Protein AF-0000000080868818 (afdb_homodimer)

pLDDT: mean 96.71, std 6.82, range [37.94, 98.94]

Structure (mmCIF, N/CA/C/O backbone):
data_AF-0000000080868818-model_v1
#
loop_
_entity.id
_entity.type
_entity.pdbx_description
1 polymer 'DUF924 family protein'
#
loop_
_atom_site.group_PDB
_atom_site.id
_atom_site.type_symbol
_atom_site.label_atom_id
_atom_site.label_alt_id
_atom_site.label_comp_id
_atom_site.label_asym_id
_atom_site.label_entity_id
_atom_site.label_seq_id
_atom_site.pdbx_PDB_ins_code
_atom_site.Cartn_x
_atom_site.Cartn_y
_atom_site.Cartn_z
_atom_site.occupancy
_atom_site.B_iso_or_equiv
_atom_site.auth_seq_id
_atom_site.auth_comp_id
_atom_site.auth_asym_id
_atom_site.auth_atom_id
_atom_site.pdbx_PDB_model_num
ATOM 1 N N . MET A 1 1 ? 26 -2.148 -3.029 1 38.16 1 MET A N 1
ATOM 2 C CA . MET A 1 1 ? 25.203 -0.956 -3.316 1 38.16 1 MET A CA 1
ATOM 3 C C . MET A 1 1 ? 24.469 -1.098 -4.645 1 38.16 1 MET A C 1
ATOM 5 O O . MET A 1 1 ? 23.781 -0.174 -5.074 1 38.16 1 MET A O 1
ATOM 9 N N . GLU A 1 2 ? 25.031 -2.002 -5.324 1 47 2 GLU A N 1
ATOM 10 C CA . GLU A 1 2 ? 24.609 -2.549 -6.609 1 47 2 GLU A CA 1
ATOM 11 C C . GLU A 1 2 ? 23.203 -3.16 -6.512 1 47 2 GLU A C 1
ATOM 13 O O . GLU A 1 2 ? 22.422 -3.098 -7.465 1 47 2 GLU A O 1
ATOM 18 N N . GLU A 1 3 ? 22.734 -3.586 -5.195 1 60.53 3 GLU A N 1
ATOM 19 C CA . GLU A 1 3 ? 21.484 -4.301 -4.961 1 60.53 3 GLU A CA 1
ATOM 20 C C . GLU A 1 3 ? 20.328 -3.332 -4.785 1 60.53 3 GLU A C 1
ATOM 22 O O . GLU A 1 3 ? 19.203 -3.748 -4.477 1 60.53 3 GLU A O 1
ATOM 27 N N . ARG A 1 4 ? 20.609 -2.197 -5.062 1 74.75 4 ARG A N 1
ATOM 28 C CA . ARG A 1 4 ? 19.516 -1.237 -4.879 1 74.75 4 ARG A CA 1
ATOM 29 C C . ARG A 1 4 ? 19 -0.739 -6.223 1 74.75 4 ARG A C 1
ATOM 31 O O . ARG A 1 4 ? 18.469 0.368 -6.316 1 74.75 4 ARG A O 1
ATOM 38 N N . ARG A 1 5 ? 19.312 -1.58 -7.219 1 93.44 5 ARG A N 1
ATOM 39 C CA . ARG A 1 5 ? 18.766 -1.313 -8.539 1 93.44 5 ARG A CA 1
ATOM 40 C C . ARG A 1 5 ? 17.75 -2.375 -8.93 1 93.44 5 ARG A C 1
ATOM 42 O O . ARG A 1 5 ? 17.891 -3.545 -8.562 1 93.44 5 ARG A O 1
ATOM 49 N N . PRO A 1 6 ? 16.734 -1.951 -9.672 1 97.75 6 PRO A N 1
ATOM 50 C CA . PRO A 1 6 ? 15.734 -2.936 -10.086 1 97.75 6 PRO A CA 1
ATOM 51 C C . PRO A 1 6 ? 16.344 -4.102 -10.859 1 97.75 6 PRO A C 1
ATOM 53 O O . PRO A 1 6 ? 15.836 -5.227 -10.773 1 97.75 6 PRO A O 1
ATOM 56 N N . GLU A 1 7 ? 17.453 -3.885 -11.586 1 97.25 7 GLU A N 1
ATOM 57 C CA . GLU A 1 7 ? 18.094 -4.918 -12.391 1 97.25 7 GLU A CA 1
ATOM 58 C C . GLU A 1 7 ? 18.594 -6.062 -11.516 1 97.25 7 GLU A C 1
ATOM 60 O O . GLU A 1 7 ? 18.594 -7.219 -11.945 1 97.25 7 GLU A O 1
ATOM 65 N N . ALA A 1 8 ? 19.016 -5.746 -10.328 1 97.69 8 ALA A N 1
ATOM 66 C CA . ALA A 1 8 ? 19.484 -6.789 -9.422 1 97.69 8 ALA A CA 1
ATOM 67 C C . ALA A 1 8 ? 18.359 -7.777 -9.102 1 97.69 8 ALA A C 1
ATOM 69 O O . ALA A 1 8 ? 18.609 -8.984 -9 1 97.69 8 ALA A O 1
ATOM 70 N N . VAL A 1 9 ? 17.188 -7.262 -8.93 1 98.62 9 VAL A N 1
ATOM 71 C CA . VAL A 1 9 ? 16.016 -8.094 -8.641 1 98.62 9 VAL A CA 1
ATOM 72 C C . VAL A 1 9 ? 15.664 -8.93 -9.875 1 98.62 9 VAL A C 1
ATOM 74 O O . VAL A 1 9 ? 15.445 -10.141 -9.773 1 98.62 9 VAL A O 1
ATOM 77 N N . ILE A 1 10 ? 15.664 -8.266 -11 1 98.25 10 ILE A N 1
ATOM 78 C CA . ILE A 1 10 ? 15.289 -8.922 -12.25 1 98.25 10 ILE A CA 1
ATOM 79 C C . ILE A 1 10 ? 16.297 -10.008 -12.586 1 98.25 10 ILE A C 1
ATOM 81 O O . ILE A 1 10 ? 15.93 -11.133 -12.914 1 98.25 10 ILE A O 1
ATOM 85 N N . ASP A 1 11 ? 17.562 -9.703 -12.438 1 97.94 11 ASP A N 1
ATOM 86 C CA . ASP A 1 11 ? 18.625 -10.664 -12.742 1 97.94 11 ASP A CA 1
ATOM 87 C C . ASP A 1 11 ? 18.578 -11.859 -11.789 1 97.94 11 ASP A C 1
ATOM 89 O O . ASP A 1 11 ? 18.766 -13 -12.211 1 97.94 11 ASP A O 1
ATOM 93 N N . PHE A 1 12 ? 18.344 -11.547 -10.617 1 98.62 12 PHE A N 1
ATOM 94 C CA . PHE A 1 12 ? 18.281 -12.625 -9.633 1 98.62 12 PHE A CA 1
ATOM 95 C C . PHE A 1 12 ? 17.094 -13.531 -9.906 1 98.62 12 PHE A C 1
ATOM 97 O O . PHE A 1 12 ? 17.234 -14.75 -10.047 1 98.62 12 PHE A O 1
ATOM 104 N N . TRP A 1 13 ? 15.836 -12.977 -10.062 1 98.31 13 TRP A N 1
ATOM 105 C CA . TRP A 1 13 ? 14.578 -13.719 -10.102 1 98.31 13 TRP A CA 1
ATOM 106 C C . TRP A 1 13 ? 14.438 -14.477 -11.414 1 98.31 13 TRP A C 1
ATOM 108 O O . TRP A 1 13 ? 14 -15.633 -11.422 1 98.31 13 TRP A O 1
ATOM 118 N N . PHE A 1 14 ? 14.906 -13.859 -12.523 1 97.81 14 PHE A N 1
ATOM 119 C CA . PHE A 1 14 ? 14.672 -14.461 -13.828 1 97.81 14 PHE A CA 1
ATOM 120 C C . PHE A 1 14 ? 15.961 -15.031 -14.398 1 97.81 14 PHE A C 1
ATOM 122 O O . PHE A 1 14 ? 15.93 -15.828 -15.344 1 97.81 14 PHE A O 1
ATOM 129 N N . GLY A 1 15 ? 17.062 -14.633 -13.883 1 97.19 15 GLY A N 1
ATOM 130 C CA . GLY A 1 15 ? 18.344 -15.078 -14.422 1 97.19 15 GLY A CA 1
ATOM 131 C C . GLY A 1 15 ? 19.016 -16.141 -13.57 1 97.19 15 GLY A C 1
ATOM 132 O O . GLY A 1 15 ? 19.391 -17.203 -14.07 1 97.19 15 GLY A O 1
ATOM 133 N N . GLU A 1 16 ? 19.109 -15.891 -12.289 1 97.94 16 GLU A N 1
ATOM 134 C CA . GLU A 1 16 ? 19.828 -16.797 -11.391 1 97.94 16 GLU A CA 1
ATOM 135 C C . GLU A 1 16 ? 18.938 -17.969 -10.969 1 97.94 16 GLU A C 1
ATOM 137 O O . GLU A 1 16 ? 19.422 -19.094 -10.867 1 97.94 16 GLU A O 1
ATOM 142 N N . LEU A 1 17 ? 17.719 -17.672 -10.727 1 98.06 17 LEU A N 1
ATOM 143 C CA . LEU A 1 17 ? 16.812 -18.75 -10.297 1 98.06 17 LEU A CA 1
ATOM 144 C C . LEU A 1 17 ? 16.25 -19.5 -11.492 1 98.06 17 LEU A C 1
ATOM 146 O O . LEU A 1 17 ? 16.031 -18.906 -12.555 1 98.06 17 LEU A O 1
ATOM 150 N N . LYS A 1 18 ? 15.992 -20.766 -11.297 1 97 18 LYS A N 1
ATOM 151 C CA . LYS A 1 18 ? 15.18 -21.562 -12.211 1 97 18 LYS A CA 1
ATOM 152 C C . LYS A 1 18 ? 13.703 -21.5 -11.836 1 97 18 LYS A C 1
ATOM 154 O O . LYS A 1 18 ? 13.367 -21.344 -10.664 1 97 18 LYS A O 1
ATOM 159 N N . PRO A 1 19 ? 12.812 -21.609 -12.797 1 95.75 19 PRO A N 1
ATOM 160 C CA . PRO A 1 19 ? 11.383 -21.5 -12.539 1 95.75 19 PRO A CA 1
ATOM 161 C C . PRO A 1 19 ? 10.914 -22.406 -11.398 1 95.75 19 PRO A C 1
ATOM 163 O O . PRO A 1 19 ? 10.086 -21.984 -10.578 1 95.75 19 PRO A O 1
ATOM 166 N N . ALA A 1 20 ? 11.469 -23.547 -11.203 1 95 20 ALA A N 1
ATOM 167 C CA . ALA A 1 20 ? 11.07 -24.484 -10.164 1 95 20 ALA A CA 1
ATOM 168 C C . ALA A 1 20 ? 11.406 -23.953 -8.773 1 95 20 ALA A C 1
ATOM 170 O O . ALA A 1 20 ? 10.852 -24.406 -7.773 1 95 20 ALA A O 1
ATOM 171 N N . GLN A 1 21 ? 12.25 -22.938 -8.703 1 97.06 21 GLN A N 1
ATOM 172 C CA . GLN A 1 21 ? 12.727 -22.406 -7.43 1 97.06 21 GLN A CA 1
ATOM 173 C C . GLN A 1 21 ? 11.859 -21.234 -6.957 1 97.06 21 GLN A C 1
ATOM 175 O O . GLN A 1 21 ? 11.906 -20.859 -5.785 1 97.06 21 GLN A O 1
ATOM 180 N N . TRP A 1 22 ? 11.094 -20.672 -7.832 1 96.38 22 TRP A N 1
ATOM 181 C CA . TRP A 1 22 ? 10.352 -19.453 -7.523 1 96.38 22 TRP A CA 1
ATOM 182 C C . TRP A 1 22 ? 9.414 -19.672 -6.34 1 96.38 22 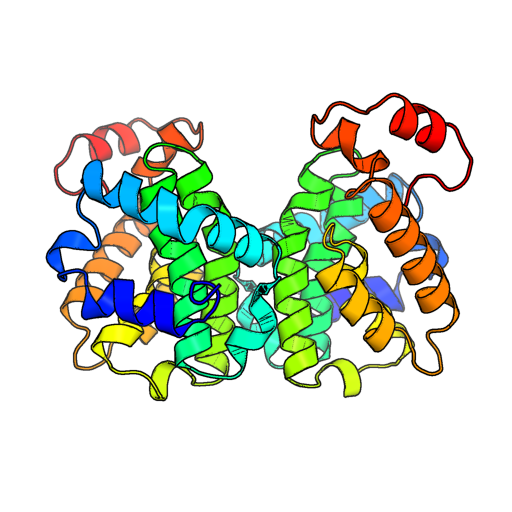TRP A C 1
ATOM 184 O O . TRP A 1 22 ? 9.273 -18.797 -5.48 1 96.38 22 TRP A O 1
ATOM 194 N N . PHE A 1 23 ? 8.797 -20.875 -6.242 1 93.88 23 PHE A N 1
ATOM 195 C CA . PHE A 1 23 ? 7.73 -21.062 -5.273 1 93.88 23 PHE A CA 1
ATOM 196 C C . PHE A 1 23 ? 8.07 -22.203 -4.32 1 93.88 23 PHE A C 1
ATOM 198 O O . PHE A 1 23 ? 7.328 -22.469 -3.371 1 93.88 23 PHE A O 1
ATOM 205 N N . ARG A 1 24 ? 9.227 -22.859 -4.523 1 93.19 24 ARG A N 1
ATOM 206 C CA . ARG A 1 24 ? 9.617 -24.016 -3.74 1 93.19 24 ARG A CA 1
ATOM 207 C C . ARG A 1 24 ? 10.039 -23.625 -2.328 1 93.19 24 ARG A C 1
ATOM 209 O O . ARG A 1 24 ? 10.727 -22.609 -2.143 1 93.19 24 ARG A O 1
ATOM 216 N N . LYS A 1 25 ? 9.57 -24.453 -1.427 1 94.81 25 LYS A N 1
ATOM 217 C CA . LYS A 1 25 ? 10.094 -24.281 -0.073 1 94.81 25 LYS A CA 1
ATOM 218 C C . LYS A 1 25 ? 11.531 -24.781 0.022 1 94.81 25 LYS A C 1
ATOM 220 O O . LYS A 1 25 ? 11.797 -25.969 -0.152 1 94.81 25 LYS A O 1
ATOM 225 N N . ASP A 1 26 ? 12.391 -23.906 0.224 1 97 26 ASP A N 1
ATOM 226 C CA . ASP A 1 26 ? 13.82 -24.188 0.311 1 97 26 ASP A CA 1
ATOM 227 C C . ASP A 1 26 ? 14.516 -23.234 1.28 1 97 26 ASP A C 1
ATOM 229 O O . ASP A 1 26 ? 14.688 -22.047 0.974 1 97 26 ASP A O 1
ATOM 233 N N . ALA A 1 27 ? 14.953 -23.766 2.412 1 97.5 27 ALA A N 1
ATOM 234 C CA . ALA A 1 27 ? 15.531 -22.953 3.477 1 97.5 27 ALA A CA 1
ATOM 235 C C . ALA A 1 27 ? 16.781 -22.234 2.998 1 97.5 27 ALA A C 1
ATOM 237 O O . ALA A 1 27 ? 17.062 -21.109 3.416 1 97.5 27 ALA A O 1
ATOM 238 N N . GLY A 1 28 ? 17.484 -22.922 2.209 1 98.19 28 GLY A N 1
ATOM 239 C CA . GLY A 1 28 ? 18.672 -22.297 1.657 1 98.19 28 GLY A CA 1
ATOM 240 C C . GLY A 1 28 ? 18.375 -21.094 0.79 1 98.19 28 GLY A C 1
ATOM 241 O O . GLY A 1 28 ? 18.984 -20.031 0.942 1 98.19 28 GLY A O 1
ATOM 242 N N . LEU A 1 29 ? 17.406 -21.219 -0.094 1 98.44 29 LEU A N 1
ATOM 243 C CA . LEU A 1 29 ? 17.016 -20.109 -0.955 1 98.44 29 LEU A CA 1
ATOM 244 C C . LEU A 1 29 ? 16.375 -19 -0.137 1 98.44 29 LEU A C 1
ATOM 246 O O . LEU A 1 29 ? 16.656 -17.812 -0.373 1 98.44 29 LEU A O 1
ATOM 250 N N . ASP A 1 30 ? 15.539 -19.359 0.857 1 98.5 30 ASP A N 1
ATOM 251 C CA . ASP A 1 30 ? 14.953 -18.359 1.746 1 98.5 30 ASP A CA 1
ATOM 252 C C . ASP A 1 30 ? 16.031 -17.516 2.424 1 98.5 30 ASP A C 1
ATOM 254 O O . ASP A 1 30 ? 15.922 -16.297 2.502 1 98.5 30 ASP A O 1
ATOM 258 N N . GLY A 1 31 ? 17.016 -18.234 2.914 1 98.5 31 GLY A N 1
ATOM 259 C CA . GLY A 1 31 ? 18.141 -17.547 3.543 1 98.5 31 GLY A CA 1
ATOM 260 C C . GLY A 1 31 ? 18.875 -16.625 2.598 1 98.5 31 GLY A C 1
ATOM 261 O O . GLY A 1 31 ? 19.266 -15.516 2.984 1 98.5 31 GLY A O 1
ATOM 262 N N . GLU A 1 32 ? 19.078 -17.078 1.362 1 98.31 32 GLU A N 1
ATOM 263 C CA . GLU A 1 32 ? 19.766 -16.266 0.366 1 98.31 32 GLU A CA 1
ATOM 264 C C . GLU A 1 32 ? 18.969 -15 0.049 1 98.31 32 GLU A C 1
ATOM 266 O O . GLU A 1 32 ? 19.531 -13.906 0.015 1 98.31 32 GLU A O 1
ATOM 271 N N . ILE A 1 33 ? 17.703 -15.117 -0.136 1 98.56 33 ILE A N 1
ATOM 272 C CA . ILE A 1 33 ? 16.844 -13.969 -0.435 1 98.56 33 ILE A CA 1
ATOM 273 C C . ILE A 1 33 ? 16.828 -13.008 0.751 1 98.56 33 ILE A C 1
ATOM 275 O O . ILE A 1 33 ? 16.891 -11.789 0.571 1 98.56 33 ILE A O 1
ATOM 279 N N . THR A 1 34 ? 16.828 -13.562 1.956 1 98.62 34 THR A N 1
ATOM 280 C CA . THR A 1 34 ? 16.859 -12.734 3.154 1 98.62 34 THR A CA 1
ATOM 281 C C . THR A 1 34 ? 18.141 -11.914 3.209 1 98.62 34 THR A C 1
ATOM 283 O O . THR A 1 34 ? 18.094 -10.688 3.375 1 98.62 34 THR A O 1
ATOM 286 N N . ARG A 1 35 ? 19.203 -12.586 3.004 1 98.31 35 ARG A N 1
ATOM 287 C CA . ARG A 1 35 ? 20.5 -11.938 3.084 1 98.31 35 ARG A CA 1
ATOM 288 C C . ARG A 1 35 ? 20.625 -10.836 2.035 1 98.31 35 ARG A C 1
ATOM 290 O O . ARG A 1 35 ? 21.125 -9.75 2.328 1 98.31 35 ARG A O 1
ATOM 297 N N . ARG A 1 36 ? 20.125 -11.086 0.919 1 98 36 ARG A N 1
ATOM 298 C CA . ARG A 1 36 ? 20.375 -10.18 -0.197 1 98 36 ARG A CA 1
ATOM 299 C C . ARG A 1 36 ? 19.344 -9.062 -0.246 1 98 36 ARG A C 1
ATOM 301 O O . ARG A 1 36 ? 19.641 -7.941 -0.655 1 98 36 ARG A O 1
ATOM 308 N N . PHE A 1 37 ? 18.078 -9.359 0.175 1 98.5 37 PHE A N 1
ATOM 309 C CA . PHE A 1 37 ? 17.031 -8.438 -0.273 1 98.5 37 PHE A CA 1
ATOM 310 C C . PHE A 1 37 ? 16.156 -8 0.896 1 98.5 37 PHE A C 1
ATOM 312 O O . PHE A 1 37 ? 15.203 -7.242 0.713 1 98.5 37 PHE A O 1
ATOM 319 N N . GLU A 1 38 ? 16.453 -8.43 2.154 1 98.25 38 GLU A N 1
ATOM 320 C CA . GLU A 1 38 ? 15.609 -8.016 3.273 1 98.25 38 GLU A CA 1
ATOM 321 C C . GLU A 1 38 ? 15.609 -6.5 3.438 1 98.25 38 GLU A C 1
ATOM 323 O O . GLU A 1 38 ? 14.562 -5.898 3.686 1 98.25 38 GLU A O 1
ATOM 328 N N . ALA A 1 39 ? 16.766 -5.891 3.324 1 97.94 39 ALA A N 1
ATOM 329 C CA . ALA A 1 39 ? 16.844 -4.434 3.438 1 97.94 39 ALA A CA 1
ATOM 330 C C . ALA A 1 39 ? 16.062 -3.752 2.322 1 97.94 39 ALA A C 1
ATOM 332 O O . ALA A 1 39 ? 15.438 -2.711 2.543 1 97.94 39 ALA A O 1
ATOM 333 N N . LEU A 1 40 ? 16.078 -4.312 1.136 1 98.44 40 LEU A N 1
ATOM 334 C CA . LEU A 1 40 ? 15.344 -3.785 -0.004 1 98.44 40 LEU A CA 1
ATOM 335 C C . LEU A 1 40 ? 13.836 -3.896 0.225 1 98.44 40 LEU A C 1
ATOM 337 O O . LEU A 1 40 ? 13.086 -2.984 -0.119 1 98.44 40 LEU A O 1
ATOM 341 N N . LEU A 1 41 ? 13.445 -5.008 0.812 1 98.62 41 LEU A N 1
ATOM 342 C CA . LEU A 1 41 ? 12.039 -5.188 1.161 1 98.62 41 LEU A CA 1
ATOM 343 C C . LEU A 1 41 ? 11.586 -4.121 2.152 1 98.62 41 LEU A C 1
ATOM 345 O O . LEU A 1 41 ? 10.5 -3.551 2.006 1 98.62 41 LEU A O 1
ATOM 349 N N . THR A 1 42 ? 12.422 -3.824 3.115 1 97.94 42 THR A N 1
ATOM 350 C CA . THR A 1 42 ? 12.117 -2.787 4.094 1 97.94 42 THR A CA 1
ATOM 351 C C . THR A 1 42 ? 11.945 -1.433 3.414 1 97.94 42 THR A C 1
ATOM 353 O O . THR A 1 42 ? 10.977 -0.718 3.674 1 97.94 42 THR A O 1
ATOM 356 N N . ALA A 1 43 ? 12.797 -1.139 2.479 1 98.25 43 ALA A N 1
ATOM 357 C CA . ALA A 1 43 ? 12.734 0.124 1.747 1 98.25 43 ALA A CA 1
ATOM 358 C C . ALA A 1 43 ? 11.484 0.191 0.874 1 98.25 43 ALA A C 1
ATOM 360 O O . ALA A 1 43 ? 10.82 1.226 0.812 1 98.25 43 ALA A O 1
ATOM 361 N N . ALA A 1 44 ? 11.203 -0.888 0.212 1 98.69 44 ALA A N 1
ATOM 362 C CA . ALA A 1 44 ? 10.008 -0.953 -0.625 1 98.69 44 ALA A CA 1
ATOM 363 C C . ALA A 1 44 ? 8.742 -0.736 0.204 1 98.69 44 ALA A C 1
ATOM 365 O O . ALA A 1 44 ? 7.836 -0.014 -0.214 1 98.69 44 ALA A O 1
ATOM 366 N N . GLY A 1 45 ? 8.734 -1.338 1.386 1 98.38 45 GLY A N 1
ATOM 367 C CA . GLY A 1 45 ? 7.59 -1.208 2.277 1 98.38 45 GLY A CA 1
ATOM 368 C C . GLY A 1 45 ? 7.391 0.206 2.787 1 98.38 45 GLY A C 1
ATOM 369 O O . GLY A 1 45 ? 6.285 0.573 3.195 1 98.38 45 GLY A O 1
ATOM 370 N N . ARG A 1 46 ? 8.453 0.983 2.697 1 98 46 ARG A N 1
ATOM 371 C CA . ARG A 1 46 ? 8.398 2.371 3.145 1 98 46 ARG A CA 1
ATOM 372 C C . ARG A 1 46 ? 8.148 3.314 1.973 1 98 46 ARG A C 1
ATOM 374 O O . ARG A 1 46 ? 8.164 4.535 2.137 1 98 46 ARG A O 1
ATOM 381 N N . GLY A 1 47 ? 7.902 2.746 0.824 1 98.5 47 GLY A N 1
ATOM 382 C CA . GLY A 1 47 ? 7.648 3.553 -0.36 1 98.5 47 GLY A CA 1
ATOM 383 C C . GLY A 1 47 ? 8.891 4.258 -0.878 1 98.5 47 GLY A C 1
ATOM 384 O O . GLY A 1 47 ? 8.789 5.262 -1.585 1 98.5 47 GLY A O 1
ATOM 385 N N . GLU A 1 48 ? 10.039 3.744 -0.634 1 98.62 48 GLU A N 1
ATOM 386 C CA . GLU A 1 48 ? 11.281 4.469 -0.91 1 98.62 48 GLU A CA 1
ATOM 387 C C . GLU A 1 48 ? 11.82 4.133 -2.297 1 98.62 48 GLU A C 1
ATOM 389 O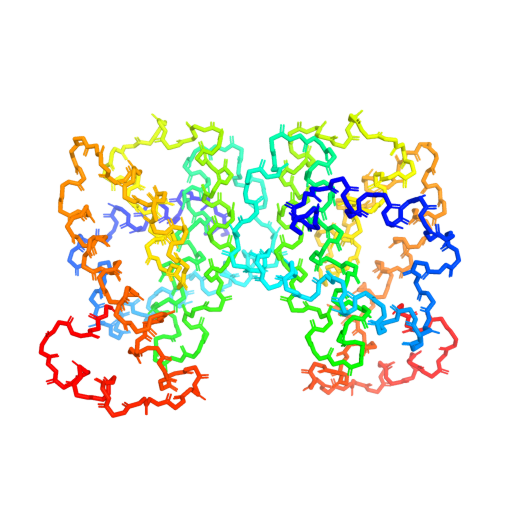 O . GLU A 1 48 ? 12.82 4.703 -2.734 1 98.62 48 GLU A O 1
ATOM 394 N N . LEU A 1 49 ? 11.109 3.252 -3.027 1 98.56 49 LEU A N 1
ATOM 395 C CA . LEU A 1 49 ? 11.625 2.826 -4.324 1 98.56 49 LEU A CA 1
ATOM 396 C C . LEU A 1 49 ? 10.836 3.473 -5.461 1 98.56 49 LEU A C 1
ATOM 398 O O . LEU A 1 49 ? 10.766 2.928 -6.562 1 98.56 49 LEU A O 1
ATOM 402 N N . TRP A 1 50 ? 10.195 4.605 -5.23 1 97.94 50 TRP A N 1
ATOM 403 C CA . TRP A 1 50 ? 9.258 5.176 -6.188 1 97.94 50 TRP A CA 1
ATOM 404 C C . TRP A 1 50 ? 9.945 5.496 -7.508 1 97.94 50 TRP A C 1
ATOM 406 O O . TRP A 1 50 ? 9.32 5.484 -8.562 1 97.94 50 TRP A O 1
ATOM 416 N N . GLN A 1 51 ? 11.242 5.715 -7.52 1 97.25 51 GLN A N 1
ATOM 417 C CA . GLN A 1 51 ? 11.969 6.035 -8.742 1 97.25 51 GLN A CA 1
ATOM 418 C C . GLN A 1 51 ? 12.023 4.828 -9.68 1 97.25 51 GLN A C 1
ATOM 420 O O . GLN A 1 51 ? 12.227 4.98 -10.883 1 97.25 51 GLN A O 1
ATOM 425 N N . TRP A 1 52 ? 11.922 3.594 -9.109 1 98.38 52 TRP A N 1
ATOM 426 C CA . TRP A 1 52 ? 11.922 2.383 -9.93 1 98.38 52 TRP A CA 1
ATOM 427 C C . TRP A 1 52 ? 10.758 2.398 -10.914 1 98.38 52 TRP A C 1
ATOM 429 O O . TRP A 1 52 ? 10.844 1.802 -11.992 1 98.38 52 TRP A O 1
ATOM 439 N N . ARG A 1 53 ? 9.688 3.164 -10.586 1 98.44 53 ARG A N 1
ATOM 440 C CA . ARG A 1 53 ? 8.414 3.043 -11.281 1 98.44 53 ARG A CA 1
ATOM 441 C C . ARG A 1 53 ? 8.43 3.828 -12.594 1 98.44 53 ARG A C 1
ATOM 443 O O . ARG A 1 53 ? 7.418 3.893 -13.297 1 98.44 53 ARG A O 1
ATOM 450 N N . ALA A 1 54 ? 9.602 4.367 -12.969 1 97.25 54 ALA A N 1
ATOM 451 C CA . ALA A 1 54 ? 9.766 5.09 -14.227 1 97.25 54 ALA A CA 1
ATOM 452 C C . ALA A 1 54 ? 9.844 4.125 -15.406 1 97.25 54 ALA A C 1
ATOM 454 O O . ALA A 1 54 ? 9.688 4.535 -16.562 1 97.25 54 ALA A O 1
ATOM 455 N N . SER A 1 55 ? 10.102 2.83 -15.172 1 98 55 SER A N 1
ATOM 456 C CA . SER A 1 55 ? 10.188 1.832 -16.234 1 98 55 SER A CA 1
ATOM 457 C C . SER A 1 55 ? 9.344 0.602 -15.906 1 98 55 SER A C 1
ATOM 459 O O . SER A 1 55 ? 9.07 0.329 -14.734 1 98 55 SER A O 1
ATOM 461 N N . ALA A 1 56 ? 8.961 -0.103 -16.938 1 98.56 56 ALA A N 1
ATOM 462 C CA . ALA A 1 56 ? 8.188 -1.329 -16.781 1 98.56 56 ALA A CA 1
ATOM 463 C C . ALA A 1 56 ? 8.961 -2.357 -15.953 1 98.56 56 ALA A C 1
ATOM 465 O O . ALA A 1 56 ? 8.398 -2.996 -15.062 1 98.56 56 ALA A O 1
ATOM 466 N N . ARG A 1 57 ? 10.258 -2.506 -16.25 1 98.31 57 ARG A N 1
ATOM 467 C CA . ARG A 1 57 ? 11.086 -3.459 -15.516 1 98.31 57 ARG A CA 1
ATOM 468 C C . ARG A 1 57 ? 11.242 -3.041 -14.055 1 98.31 57 ARG A C 1
ATOM 470 O O . ARG A 1 57 ? 11.266 -3.889 -13.156 1 98.31 57 ARG A O 1
ATOM 477 N N . GLY A 1 58 ? 11.383 -1.724 -13.852 1 98.75 58 GLY A N 1
ATOM 478 C CA . GLY A 1 58 ? 11.445 -1.228 -12.484 1 98.75 58 GLY A CA 1
ATOM 479 C C . GLY A 1 58 ? 10.18 -1.485 -11.695 1 98.75 58 GLY A C 1
ATOM 480 O O . GLY A 1 58 ? 10.234 -1.877 -10.531 1 98.75 58 GLY A O 1
ATOM 481 N N . ARG A 1 59 ? 8.992 -1.243 -12.328 1 98.81 59 ARG A N 1
ATOM 482 C CA . ARG A 1 59 ? 7.711 -1.546 -11.703 1 98.81 59 ARG A CA 1
ATOM 483 C C . ARG A 1 59 ? 7.605 -3.027 -11.359 1 98.81 59 ARG A C 1
ATOM 485 O O . ARG A 1 59 ? 7.188 -3.385 -10.25 1 98.81 59 ARG A O 1
ATOM 492 N N . LEU A 1 60 ? 8.047 -3.879 -12.289 1 98.88 60 LEU A N 1
ATOM 493 C CA . LEU A 1 60 ? 8.008 -5.32 -12.055 1 98.88 60 LEU A CA 1
ATOM 494 C C . LEU A 1 60 ? 8.922 -5.707 -10.898 1 98.88 60 LEU A C 1
ATOM 496 O O . LEU A 1 60 ? 8.531 -6.496 -10.031 1 98.88 60 LEU A O 1
ATOM 500 N N . ALA A 1 61 ? 10.094 -5.145 -10.867 1 98.94 61 ALA A N 1
ATOM 501 C CA . ALA A 1 61 ? 11.047 -5.453 -9.805 1 98.94 61 ALA A CA 1
ATOM 502 C C . ALA A 1 61 ? 10.477 -5.094 -8.438 1 98.94 61 ALA A C 1
ATOM 504 O O . ALA A 1 61 ? 10.594 -5.875 -7.484 1 98.94 61 ALA A O 1
ATOM 505 N N . GLU A 1 62 ? 9.867 -3.953 -8.297 1 98.94 62 GLU A N 1
ATOM 506 C CA . GLU A 1 62 ? 9.266 -3.537 -7.035 1 98.94 62 GLU A CA 1
ATOM 507 C C . GLU A 1 62 ? 8.156 -4.496 -6.609 1 98.94 62 GLU A C 1
ATOM 509 O O . GLU A 1 62 ? 8.047 -4.844 -5.43 1 98.94 62 GLU A O 1
ATOM 514 N N . VAL A 1 63 ? 7.363 -4.918 -7.566 1 98.94 63 VAL A N 1
ATOM 515 C CA . VAL A 1 63 ? 6.277 -5.844 -7.273 1 98.94 63 VAL A CA 1
ATOM 516 C C . VAL A 1 63 ? 6.848 -7.184 -6.812 1 98.94 63 VAL A C 1
ATOM 518 O O . VAL A 1 63 ? 6.344 -7.781 -5.859 1 98.94 63 VAL A O 1
ATOM 521 N N . ILE A 1 64 ? 7.949 -7.637 -7.434 1 98.94 64 ILE A N 1
ATOM 522 C CA . ILE A 1 64 ? 8.578 -8.891 -7.027 1 98.94 64 ILE A CA 1
ATOM 523 C C . ILE A 1 64 ? 9.109 -8.758 -5.598 1 98.94 64 ILE A C 1
ATOM 525 O O . ILE A 1 64 ? 8.914 -9.656 -4.773 1 98.94 64 ILE A O 1
ATOM 529 N N . VAL A 1 65 ? 9.695 -7.672 -5.281 1 98.94 65 VAL A N 1
ATOM 530 C CA . VAL A 1 65 ? 10.234 -7.43 -3.949 1 98.94 65 VAL A CA 1
ATOM 531 C C . VAL A 1 65 ? 9.117 -7.5 -2.916 1 98.94 65 VAL A C 1
ATOM 533 O O . VAL A 1 65 ? 9.273 -8.117 -1.86 1 98.94 65 VAL A O 1
ATOM 536 N N . LEU A 1 66 ? 7.969 -6.973 -3.217 1 98.88 66 LEU A N 1
ATOM 537 C CA . LEU A 1 66 ? 6.898 -6.793 -2.244 1 98.88 66 LEU A CA 1
ATOM 538 C C . LEU A 1 66 ? 6.012 -8.031 -2.178 1 98.88 66 LEU A C 1
ATOM 540 O O . LEU A 1 66 ? 5.383 -8.297 -1.15 1 98.88 66 LEU A O 1
ATOM 544 N N . ASP A 1 67 ? 5.98 -8.766 -3.242 1 98.88 67 ASP A N 1
ATOM 545 C CA . ASP A 1 67 ? 5.02 -9.859 -3.318 1 98.88 67 ASP A CA 1
ATOM 546 C C . ASP A 1 67 ? 5.707 -11.211 -3.135 1 98.88 67 ASP A C 1
ATOM 548 O O . ASP A 1 67 ? 5.227 -12.062 -2.379 1 98.88 67 ASP A O 1
ATOM 552 N N . GLN A 1 68 ? 6.812 -11.469 -3.768 1 98.75 68 GLN A N 1
ATOM 553 C CA . GLN A 1 68 ? 7.465 -12.773 -3.777 1 98.75 68 GLN A CA 1
ATOM 554 C C . GLN A 1 68 ? 8.453 -12.898 -2.625 1 98.75 68 GLN A C 1
ATOM 556 O O . GLN A 1 68 ? 8.445 -13.891 -1.898 1 98.75 68 GLN A O 1
ATOM 561 N N . PHE A 1 69 ? 9.258 -11.906 -2.4 1 98.75 69 PHE A N 1
ATOM 562 C CA . PHE A 1 69 ? 10.359 -12.023 -1.453 1 98.75 69 PHE A CA 1
ATOM 563 C C . PHE A 1 69 ? 9.836 -12.227 -0.035 1 98.75 69 PHE A C 1
ATOM 565 O O . PHE A 1 69 ? 10.375 -13.031 0.724 1 98.75 69 PHE A O 1
ATOM 572 N N . PRO A 1 70 ? 8.711 -11.5 0.338 1 98.69 70 PRO A N 1
ATOM 573 C CA . PRO A 1 70 ? 8.234 -11.742 1.7 1 98.69 70 PRO A CA 1
ATOM 574 C C . PRO A 1 70 ? 7.84 -13.195 1.935 1 98.69 70 PRO A C 1
ATOM 576 O O . PRO A 1 70 ? 7.977 -13.703 3.051 1 98.69 70 PRO A O 1
ATOM 579 N N . ARG A 1 71 ? 7.375 -13.852 0.929 1 98 71 ARG A N 1
ATOM 580 C CA . ARG A 1 71 ? 6.945 -15.242 1.04 1 98 71 ARG A CA 1
ATOM 581 C C . ARG A 1 71 ? 8.141 -16.172 1.201 1 98 71 ARG A C 1
ATOM 583 O O . ARG A 1 71 ? 7.984 -17.328 1.607 1 98 71 ARG A O 1
ATOM 590 N N . HIS A 1 72 ? 9.336 -15.719 0.85 1 98.38 72 HIS A N 1
ATOM 591 C CA . HIS A 1 72 ? 10.578 -16.422 1.14 1 98.38 72 HIS A CA 1
ATOM 592 C C . HIS A 1 72 ? 11.164 -15.992 2.479 1 98.38 72 HIS A C 1
ATOM 594 O O . HIS A 1 72 ? 11.492 -16.828 3.318 1 98.38 72 HIS A O 1
ATOM 600 N N . ILE A 1 73 ? 11.211 -14.75 2.775 1 98.38 73 ILE A N 1
ATOM 601 C CA . ILE A 1 73 ? 11.891 -14.156 3.922 1 98.38 73 ILE A CA 1
ATOM 602 C C . ILE A 1 73 ? 11.133 -14.492 5.203 1 98.38 73 ILE A C 1
ATOM 604 O O . ILE A 1 73 ? 11.734 -14.773 6.238 1 98.38 73 ILE A O 1
ATOM 608 N N . HIS A 1 74 ? 9.836 -14.422 5.117 1 98.31 74 HIS A N 1
ATOM 609 C CA . HIS A 1 74 ? 8.992 -14.555 6.305 1 98.31 74 HIS A CA 1
ATOM 610 C C . HIS A 1 74 ? 8.07 -15.766 6.191 1 98.31 74 HIS A C 1
ATOM 612 O O . HIS A 1 74 ? 6.941 -15.742 6.684 1 98.31 74 HIS A O 1
ATOM 618 N N . ARG A 1 75 ? 8.531 -16.766 5.551 1 95.44 75 ARG A N 1
ATOM 619 C CA . ARG A 1 75 ? 7.727 -17.969 5.32 1 95.44 75 ARG A CA 1
ATOM 620 C C . ARG A 1 75 ? 7.156 -18.5 6.629 1 95.44 75 ARG A C 1
ATOM 622 O O . ARG A 1 75 ? 7.883 -18.641 7.613 1 95.44 75 ARG A O 1
ATOM 629 N N . GLY A 1 76 ? 5.832 -18.703 6.641 1 93.44 76 GLY A N 1
ATOM 630 C CA . GLY A 1 76 ? 5.184 -19.312 7.793 1 93.44 76 GLY A CA 1
ATOM 631 C C . GLY A 1 76 ? 4.688 -18.297 8.805 1 93.44 76 GLY A C 1
ATOM 632 O O . GLY A 1 76 ? 4.109 -18.672 9.828 1 93.44 76 GLY A O 1
ATOM 633 N N . SER A 1 77 ? 4.895 -17.047 8.516 1 96.62 77 SER A N 1
ATOM 634 C CA . SER A 1 77 ? 4.434 -16 9.43 1 96.62 77 SER A CA 1
ATOM 635 C C . SER A 1 77 ? 3.477 -15.047 8.734 1 96.62 77 SER A C 1
ATOM 637 O O . SER A 1 77 ? 3.346 -15.07 7.508 1 96.62 77 SER A O 1
ATOM 639 N N . LYS A 1 78 ? 2.803 -14.188 9.508 1 96.81 78 LYS A N 1
ATOM 640 C CA . LYS A 1 78 ? 1.871 -13.203 8.969 1 96.81 78 LYS A CA 1
ATOM 641 C C . LYS A 1 78 ? 2.592 -12.195 8.078 1 96.81 78 LYS A C 1
ATOM 643 O O . LYS A 1 78 ? 1.996 -11.633 7.156 1 96.81 78 LYS A O 1
ATOM 648 N N . LEU A 1 79 ? 3.889 -12.039 8.297 1 97.81 79 LEU A N 1
ATOM 649 C CA . LEU A 1 79 ? 4.66 -11.047 7.559 1 97.81 79 LEU A CA 1
ATOM 650 C C . LEU A 1 79 ? 4.848 -11.469 6.105 1 97.81 79 LEU A C 1
ATOM 652 O O . LEU A 1 79 ? 5.172 -10.641 5.25 1 97.81 79 LEU A O 1
ATOM 656 N N . ALA A 1 80 ? 4.633 -12.734 5.805 1 97.94 80 ALA A N 1
ATOM 657 C CA . ALA A 1 80 ? 4.738 -13.211 4.426 1 97.94 80 ALA A CA 1
ATOM 658 C C . ALA A 1 80 ? 3.723 -12.508 3.527 1 97.94 80 ALA A C 1
ATOM 660 O O . ALA A 1 80 ? 3.914 -12.43 2.312 1 97.94 80 ALA A O 1
ATOM 661 N N . PHE A 1 81 ? 2.643 -11.969 4.168 1 97.94 81 PHE A N 1
ATOM 662 C CA . PHE A 1 81 ? 1.556 -11.383 3.391 1 97.94 81 PHE A CA 1
ATOM 663 C C . PHE A 1 81 ? 1.429 -9.891 3.67 1 97.94 81 PHE A C 1
ATOM 665 O O . PHE A 1 81 ? 0.521 -9.234 3.158 1 97.94 81 PHE A O 1
ATOM 672 N N . ALA A 1 82 ? 2.363 -9.336 4.406 1 97.31 82 ALA A N 1
ATOM 673 C CA . ALA A 1 82 ? 2.213 -8.008 5 1 97.31 82 ALA A CA 1
ATOM 674 C C . ALA A 1 82 ? 2.168 -6.926 3.922 1 97.31 82 ALA A C 1
ATOM 676 O O . ALA A 1 82 ? 1.539 -5.883 4.105 1 97.31 82 ALA A O 1
ATOM 677 N N . TRP A 1 83 ? 2.76 -7.227 2.758 1 98.38 83 TRP A N 1
ATOM 678 C CA . TRP A 1 83 ? 2.871 -6.184 1.741 1 98.38 83 TRP A CA 1
ATOM 679 C C . TRP A 1 83 ? 1.977 -6.492 0.546 1 98.38 83 TRP A C 1
ATOM 681 O O . TRP A 1 83 ? 2.055 -5.82 -0.485 1 98.38 83 TRP A O 1
ATOM 691 N N . ASP A 1 84 ? 1.033 -7.426 0.705 1 98.62 84 ASP A N 1
ATOM 692 C CA . ASP A 1 84 ? 0.167 -7.816 -0.403 1 98.62 84 ASP A CA 1
ATOM 693 C C . ASP A 1 84 ? -0.627 -6.621 -0.926 1 98.62 84 ASP A C 1
ATOM 695 O O . ASP A 1 84 ? -0.692 -6.395 -2.137 1 98.62 84 ASP A O 1
ATOM 699 N N . PRO A 1 85 ? -1.211 -5.82 -0.043 1 98.62 85 PRO A N 1
ATOM 700 C CA . PRO A 1 85 ? -1.968 -4.684 -0.567 1 98.62 85 PRO A CA 1
ATOM 701 C C . PRO A 1 85 ? -1.087 -3.678 -1.306 1 98.62 85 PRO A C 1
ATOM 703 O O . PRO A 1 85 ? -1.5 -3.123 -2.328 1 98.62 85 PRO A O 1
ATOM 706 N N . LEU A 1 86 ? 0.106 -3.477 -0.82 1 98.81 86 LEU A N 1
ATOM 707 C CA . LEU A 1 86 ? 1.038 -2.559 -1.465 1 98.81 86 LEU A CA 1
ATOM 708 C C . LEU A 1 86 ? 1.431 -3.064 -2.85 1 98.81 86 LEU A C 1
ATOM 710 O O . LEU A 1 86 ? 1.42 -2.301 -3.818 1 98.81 86 LEU A O 1
ATOM 714 N N . ALA A 1 87 ? 1.757 -4.34 -2.918 1 98.94 87 ALA A N 1
ATOM 715 C CA . ALA A 1 87 ? 2.092 -4.953 -4.203 1 98.94 87 ALA A CA 1
ATOM 716 C C . ALA A 1 87 ? 0.928 -4.844 -5.184 1 98.94 87 ALA A C 1
ATOM 718 O O . ALA A 1 87 ? 1.129 -4.547 -6.363 1 98.94 87 ALA A O 1
ATOM 719 N N . LEU A 1 88 ? -0.257 -5.047 -4.652 1 98.94 88 LEU A N 1
ATOM 720 C CA . LEU A 1 88 ? -1.439 -5.039 -5.508 1 98.94 88 LEU A CA 1
ATOM 721 C C . LEU A 1 88 ? -1.664 -3.66 -6.117 1 98.94 88 LEU A C 1
ATOM 723 O O . LEU A 1 88 ? -1.855 -3.537 -7.328 1 98.94 88 LEU A O 1
ATOM 727 N N . VAL A 1 89 ? -1.635 -2.621 -5.32 1 98.94 89 VAL A N 1
ATOM 728 C CA . VAL A 1 89 ? -1.978 -1.312 -5.867 1 98.94 89 VAL A CA 1
ATOM 729 C C . VAL A 1 89 ? -0.88 -0.846 -6.824 1 98.94 89 VAL A C 1
ATOM 731 O O . VAL A 1 89 ? -1.158 -0.167 -7.812 1 98.94 89 VAL A O 1
ATOM 734 N N . LEU A 1 90 ? 0.352 -1.254 -6.559 1 98.94 90 LEU A N 1
ATOM 735 C CA . LEU A 1 90 ? 1.424 -0.92 -7.492 1 98.94 90 LEU A CA 1
ATOM 736 C C . LEU A 1 90 ? 1.273 -1.702 -8.797 1 98.94 90 LEU A C 1
ATOM 738 O O . LEU A 1 90 ? 1.529 -1.169 -9.875 1 98.94 90 LEU A O 1
ATOM 742 N N . ALA A 1 91 ? 0.875 -2.936 -8.703 1 98.94 91 ALA A N 1
ATOM 743 C CA . ALA A 1 91 ? 0.577 -3.709 -9.906 1 98.94 91 ALA A CA 1
ATOM 744 C C . ALA A 1 91 ? -0.58 -3.09 -10.68 1 98.94 91 ALA A C 1
ATOM 746 O O . ALA A 1 91 ? -0.538 -3.012 -11.914 1 98.94 91 ALA A O 1
ATOM 747 N N . GLN A 1 92 ? -1.6 -2.646 -9.969 1 98.94 92 GLN A N 1
ATOM 748 C CA . GLN A 1 92 ? -2.74 -1.989 -10.602 1 98.94 92 GLN A CA 1
ATOM 749 C C . GLN A 1 92 ? -2.301 -0.748 -11.367 1 98.94 92 GLN A C 1
ATOM 751 O O . GLN A 1 92 ? -2.754 -0.516 -12.492 1 98.94 92 GLN A O 1
ATOM 756 N N . GLU A 1 93 ? -1.427 0.006 -10.773 1 98.88 93 GLU A N 1
ATOM 757 C CA . GLU A 1 93 ? -0.914 1.197 -11.445 1 98.88 93 GLU A CA 1
ATOM 758 C C . GLU A 1 93 ? -0.098 0.828 -12.68 1 98.88 93 GLU A C 1
ATOM 760 O O . GLU A 1 93 ? -0.204 1.482 -13.719 1 98.88 93 GLU A O 1
ATOM 765 N N . ALA A 1 94 ? 0.735 -0.205 -12.539 1 98.81 94 ALA A N 1
ATOM 766 C CA . ALA A 1 94 ? 1.526 -0.654 -13.68 1 98.81 94 ALA A CA 1
ATOM 767 C C . ALA A 1 94 ? 0.629 -1.048 -14.852 1 98.81 94 ALA A C 1
ATOM 769 O O . ALA A 1 94 ? 0.896 -0.681 -16 1 98.81 94 ALA A O 1
ATOM 770 N N . VAL A 1 95 ? -0.448 -1.742 -14.547 1 98.56 95 VAL A N 1
ATOM 771 C CA . VAL A 1 95 ? -1.388 -2.201 -15.57 1 98.56 95 VAL A CA 1
ATOM 772 C C . VAL A 1 95 ? -2.143 -1.01 -16.156 1 98.56 95 VAL A C 1
ATOM 774 O O . VAL A 1 95 ? -2.322 -0.916 -17.359 1 98.56 95 VAL A O 1
ATOM 777 N N . ALA A 1 96 ? -2.553 -0.12 -15.266 1 98 96 ALA A N 1
ATOM 778 C CA . ALA A 1 96 ? -3.297 1.056 -15.711 1 98 96 ALA A CA 1
ATOM 779 C C . ALA A 1 96 ? -2.484 1.874 -16.703 1 98 96 ALA A C 1
ATOM 781 O O . ALA A 1 96 ? -3.041 2.469 -17.625 1 98 96 ALA A O 1
ATOM 782 N N . HIS A 1 97 ? -1.193 1.789 -16.578 1 96.38 97 HIS A N 1
ATOM 783 C CA . HIS A 1 97 ? -0.316 2.557 -17.453 1 96.38 97 HIS A CA 1
ATOM 784 C C . HIS A 1 97 ? 0.263 1.679 -18.562 1 96.38 97 HIS A C 1
ATOM 786 O O . HIS A 1 97 ? 1.207 2.078 -19.25 1 96.38 97 HIS A O 1
ATOM 792 N N . GLN A 1 98 ? -0.2 0.49 -18.672 1 97.81 98 GLN A N 1
ATOM 793 C CA . GLN A 1 98 ? 0.105 -0.475 -19.734 1 97.81 98 GLN A CA 1
ATOM 794 C C . GLN A 1 98 ? 1.573 -0.889 -19.688 1 97.81 98 GLN A C 1
ATOM 796 O O . GLN A 1 98 ? 2.176 -1.163 -20.719 1 97.81 98 GLN A O 1
ATOM 801 N N . ALA A 1 99 ? 2.156 -0.793 -18.516 1 98 99 ALA A N 1
ATOM 802 C CA . ALA A 1 99 ? 3.549 -1.197 -18.344 1 98 99 ALA A CA 1
ATOM 803 C C . ALA A 1 99 ? 3.725 -2.686 -18.641 1 98 99 ALA A C 1
ATOM 805 O O . ALA A 1 99 ? 4.797 -3.121 -19.062 1 98 99 ALA A O 1
ATOM 806 N N . ASP A 1 100 ? 2.668 -3.449 -18.391 1 97.94 100 ASP A N 1
ATOM 807 C CA . ASP A 1 100 ? 2.719 -4.887 -18.625 1 97.94 100 ASP A CA 1
ATOM 808 C C . ASP A 1 100 ? 3 -5.191 -20.109 1 97.94 100 ASP A C 1
ATOM 810 O O . ASP A 1 100 ? 3.691 -6.16 -20.422 1 97.94 100 ASP A O 1
ATOM 814 N N . ARG A 1 101 ? 2.586 -4.324 -20.969 1 97.12 101 ARG A N 1
ATOM 815 C CA . ARG A 1 101 ? 2.73 -4.555 -22.391 1 97.12 101 ARG A CA 1
ATOM 816 C C . ARG A 1 101 ? 4.188 -4.434 -22.828 1 97.12 101 ARG A C 1
ATOM 818 O O . ARG A 1 101 ? 4.555 -4.867 -23.922 1 97.12 101 ARG A O 1
ATOM 825 N N . LEU A 1 102 ? 4.996 -3.854 -22.016 1 98 102 LEU A N 1
ATOM 826 C CA . LEU A 1 102 ? 6.402 -3.625 -22.328 1 98 102 LEU A CA 1
ATOM 827 C C . LEU A 1 102 ? 7.277 -4.734 -21.734 1 98 102 LEU A C 1
ATOM 829 O O . LEU A 1 102 ? 8.5 -4.699 -21.875 1 98 102 LEU A O 1
ATOM 833 N N . LEU A 1 103 ? 6.617 -5.711 -21.109 1 98.19 103 LEU A N 1
ATOM 834 C CA . LEU A 1 103 ? 7.328 -6.816 -20.484 1 98.19 103 LEU A CA 1
ATOM 835 C C . LEU A 1 103 ? 7.172 -8.094 -21.297 1 98.19 103 LEU A C 1
ATOM 837 O O . LEU A 1 103 ? 6.176 -8.273 -22 1 98.19 103 LEU A O 1
ATOM 841 N N . ASP A 1 104 ? 8.219 -8.984 -21.125 1 95.62 104 ASP A N 1
ATOM 842 C CA . ASP A 1 104 ? 8.039 -10.336 -21.641 1 95.62 104 ASP A CA 1
ATOM 843 C C . ASP A 1 104 ? 6.812 -11 -21.016 1 95.62 104 ASP A C 1
ATOM 845 O O . ASP A 1 104 ? 6.551 -10.844 -19.828 1 95.62 104 ASP A O 1
ATOM 849 N N . VAL A 1 105 ? 6.152 -11.742 -21.828 1 95 105 VAL A N 1
ATOM 850 C CA . VAL A 1 105 ? 4.902 -12.359 -21.391 1 95 105 VAL A CA 1
ATOM 851 C C . VAL A 1 105 ? 5.152 -13.195 -20.141 1 95 105 VAL A C 1
ATOM 853 O O . VAL A 1 105 ? 4.359 -13.164 -19.188 1 95 105 VAL A O 1
ATOM 856 N N . ALA A 1 106 ? 6.293 -13.883 -20.109 1 91.38 106 ALA A N 1
ATOM 857 C CA . ALA A 1 106 ? 6.598 -14.75 -18.969 1 91.38 106 ALA A CA 1
ATOM 858 C C . ALA A 1 106 ? 6.785 -13.922 -17.703 1 91.38 106 ALA A C 1
ATOM 860 O O . ALA A 1 106 ? 6.527 -14.406 -16.594 1 91.38 106 ALA A O 1
ATOM 861 N N . TRP A 1 107 ? 7.211 -12.688 -17.859 1 97.19 107 TRP A N 1
ATOM 862 C CA . TRP A 1 107 ? 7.449 -11.82 -16.703 1 97.19 107 TRP A CA 1
ATOM 863 C C . TRP A 1 107 ? 6.152 -11.164 -16.234 1 97.19 107 TRP A C 1
ATOM 865 O O . TRP A 1 107 ? 6.012 -10.82 -15.062 1 97.19 107 TRP A O 1
ATOM 875 N N . ARG A 1 108 ? 5.184 -11.023 -17.125 1 98.25 108 ARG A N 1
ATOM 876 C CA . ARG A 1 108 ? 3.912 -10.375 -16.828 1 98.25 108 ARG A CA 1
ATOM 877 C C . ARG A 1 108 ? 3.178 -11.102 -15.703 1 98.25 108 ARG A C 1
ATOM 879 O O . ARG A 1 108 ? 2.482 -10.477 -14.906 1 98.25 108 ARG A O 1
ATOM 886 N N . ALA A 1 109 ? 3.334 -12.391 -15.688 1 98.12 109 ALA A N 1
ATOM 887 C CA . ALA A 1 109 ? 2.658 -13.195 -14.672 1 98.12 109 ALA A CA 1
ATOM 888 C C . ALA A 1 109 ? 2.998 -12.703 -13.266 1 98.12 109 ALA A C 1
ATOM 890 O O . ALA A 1 109 ? 2.131 -12.664 -12.391 1 98.12 109 ALA A O 1
ATOM 891 N N . PHE A 1 110 ? 4.258 -12.297 -13.102 1 98.75 110 PHE A N 1
ATOM 892 C CA . PHE A 1 110 ? 4.703 -11.859 -11.781 1 98.75 110 PHE A CA 1
ATOM 893 C C . PHE A 1 110 ? 4.188 -10.453 -11.484 1 98.75 110 PHE A C 1
ATOM 895 O O . PHE A 1 110 ? 4.062 -10.07 -10.312 1 98.75 110 PHE A O 1
ATOM 902 N N . LEU A 1 111 ? 3.877 -9.664 -12.508 1 98.88 111 LEU A N 1
ATOM 903 C CA . LEU A 1 111 ? 3.221 -8.383 -12.305 1 98.88 111 LEU A CA 1
ATOM 904 C C . LEU A 1 111 ? 1.762 -8.57 -11.906 1 98.88 111 LEU A C 1
ATOM 906 O O . LEU A 1 111 ? 1.216 -7.781 -11.133 1 98.88 111 LEU A O 1
ATOM 910 N N . PHE A 1 112 ? 1.143 -9.688 -12.398 1 98.88 112 PHE A N 1
ATOM 911 C CA . PHE A 1 112 ? -0.276 -9.938 -12.172 1 98.88 112 PHE A CA 1
ATOM 912 C C . PHE A 1 112 ? -0.49 -10.734 -10.891 1 98.88 112 PHE A C 1
ATOM 914 O O . PHE A 1 112 ? -1.599 -10.773 -10.352 1 98.88 112 PHE A O 1
ATOM 921 N N . MET A 1 113 ? 0.477 -11.273 -10.32 1 98.75 113 MET A N 1
ATOM 922 C CA . MET A 1 113 ? 0.354 -12.234 -9.234 1 98.75 113 MET A CA 1
ATOM 923 C C . MET A 1 113 ? -0.247 -11.578 -7.992 1 98.75 113 MET A C 1
ATOM 925 O O . MET A 1 113 ? -1.026 -12.203 -7.273 1 98.75 113 MET A O 1
ATOM 929 N N . PRO A 1 114 ? 0.057 -10.328 -7.715 1 98.94 114 PRO A N 1
ATOM 930 C CA . PRO A 1 114 ? -0.602 -9.711 -6.562 1 98.94 114 PRO A CA 1
ATOM 931 C C . PRO A 1 114 ? -2.125 -9.781 -6.648 1 98.94 114 PRO A C 1
ATOM 933 O O . PRO A 1 114 ? -2.801 -9.867 -5.621 1 98.94 114 PRO A O 1
ATOM 936 N N . TYR A 1 115 ? -2.689 -9.734 -7.867 1 98.94 115 TYR A N 1
ATOM 937 C CA . TYR A 1 115 ? -4.129 -9.914 -8.023 1 98.94 115 TYR A CA 1
ATOM 938 C C . TYR A 1 115 ? -4.559 -11.297 -7.551 1 98.94 115 TYR A C 1
ATOM 940 O O . TYR A 1 115 ? -5.547 -11.43 -6.828 1 98.94 115 TYR A O 1
ATOM 948 N N . MET A 1 116 ? -3.789 -12.25 -7.906 1 98.81 116 MET A N 1
ATOM 949 C CA . MET A 1 116 ? -4.047 -13.633 -7.535 1 98.81 116 MET A CA 1
ATOM 950 C C . MET A 1 116 ? -3.936 -13.82 -6.023 1 98.81 116 MET A C 1
ATOM 952 O O . MET A 1 116 ? -4.672 -14.617 -5.438 1 98.81 116 MET A O 1
ATOM 956 N N . HIS A 1 117 ? -3.131 -13.047 -5.367 1 98.75 117 HIS A N 1
ATOM 957 C CA . HIS A 1 117 ? -2.869 -13.195 -3.939 1 98.75 117 HIS A CA 1
ATOM 958 C C . HIS A 1 117 ? -3.889 -12.414 -3.113 1 98.75 117 HIS A C 1
ATOM 960 O O . HIS A 1 117 ? -3.93 -12.547 -1.887 1 98.75 117 HIS A O 1
ATOM 966 N N . SER A 1 118 ? -4.73 -11.633 -3.74 1 98.75 118 SER A N 1
ATOM 967 C CA . SER A 1 118 ? -5.766 -10.875 -3.045 1 98.75 118 SER A CA 1
ATOM 968 C C . SER A 1 118 ? -6.852 -11.797 -2.496 1 98.75 118 SER A C 1
ATOM 970 O O . SER A 1 118 ? -7.172 -12.82 -3.105 1 98.75 118 SER A O 1
ATOM 972 N N . GLU A 1 119 ? -7.477 -11.438 -1.388 1 98.44 119 GLU A N 1
ATOM 973 C CA . GLU A 1 119 ? -8.648 -12.156 -0.889 1 98.44 119 GLU A CA 1
ATOM 974 C C . GLU A 1 119 ? -9.938 -11.414 -1.233 1 98.44 119 GLU A C 1
ATOM 976 O O . GLU A 1 119 ? -10.844 -11.32 -0.409 1 98.44 119 GLU A O 1
ATOM 981 N N . SER A 1 120 ? -9.945 -10.758 -2.4 1 98.62 120 SER A N 1
ATOM 982 C CA . SER A 1 120 ? -11.102 -10.062 -2.947 1 98.62 120 SER A CA 1
ATOM 983 C C . SER A 1 120 ? -11.555 -10.688 -4.266 1 98.62 120 SER A C 1
ATOM 985 O O . SER A 1 120 ? -10.789 -10.727 -5.23 1 98.62 120 SER A O 1
ATOM 987 N N . LEU A 1 121 ? -12.773 -11.094 -4.285 1 98.31 121 LEU A N 1
ATOM 988 C CA . LEU A 1 121 ? -13.312 -11.68 -5.512 1 98.31 121 LEU A CA 1
ATOM 989 C C . LEU A 1 121 ? -13.336 -10.648 -6.637 1 98.31 121 LEU A C 1
ATOM 991 O O . LEU A 1 121 ? -13.125 -11 -7.801 1 98.31 121 LEU A O 1
ATOM 995 N N . MET A 1 122 ? -13.57 -9.422 -6.25 1 98.12 122 MET A N 1
ATOM 996 C CA . MET A 1 122 ? -13.547 -8.336 -7.227 1 98.12 122 MET A CA 1
ATOM 997 C C . MET A 1 122 ? -12.195 -8.242 -7.914 1 98.12 122 MET A C 1
ATOM 999 O O . MET A 1 122 ? -12.117 -8.07 -9.133 1 98.12 122 MET A O 1
ATOM 1003 N N . ILE A 1 123 ? -11.141 -8.398 -7.152 1 98.81 123 ILE A N 1
ATOM 1004 C CA . ILE A 1 123 ? -9.789 -8.328 -7.684 1 98.81 123 ILE A CA 1
ATOM 1005 C C . ILE A 1 123 ? -9.5 -9.562 -8.539 1 98.81 123 ILE A C 1
ATOM 1007 O O . ILE A 1 123 ? -8.852 -9.469 -9.578 1 98.81 123 ILE A O 1
ATOM 1011 N N . HIS A 1 124 ? -10.023 -10.695 -8.172 1 98.81 124 HIS A N 1
ATOM 1012 C CA . HIS A 1 124 ? -9.828 -11.93 -8.93 1 98.81 124 HIS A CA 1
ATOM 1013 C C . HIS A 1 124 ? -10.508 -11.852 -10.289 1 98.81 124 HIS A C 1
ATOM 1015 O O . HIS A 1 124 ? -10.016 -12.422 -11.266 1 98.81 124 HIS A O 1
ATOM 1021 N N . ASP A 1 125 ? -11.602 -11.164 -10.352 1 98.44 125 ASP A N 1
ATOM 1022 C CA . ASP A 1 125 ? -12.242 -10.984 -11.648 1 98.44 125 ASP A CA 1
ATOM 1023 C C . ASP A 1 125 ? -11.312 -10.266 -12.625 1 98.44 125 ASP A C 1
ATOM 1025 O O . ASP A 1 125 ? -11.211 -10.648 -13.789 1 98.44 125 ASP A O 1
ATOM 1029 N N . GLU A 1 126 ? -10.641 -9.281 -12.133 1 98.5 126 GLU A N 1
ATOM 1030 C CA . GLU A 1 126 ? -9.664 -8.578 -12.961 1 98.5 126 GLU A CA 1
ATOM 1031 C C . GLU A 1 126 ? -8.461 -9.477 -13.266 1 98.5 126 GLU A C 1
ATOM 1033 O O . GLU A 1 126 ? -7.906 -9.422 -14.367 1 98.5 126 GLU A O 1
ATOM 1038 N N . ALA A 1 127 ? -8.086 -10.281 -12.289 1 98.75 127 ALA A N 1
ATOM 1039 C CA . ALA A 1 127 ? -6.953 -11.188 -12.484 1 98.75 127 ALA A CA 1
ATOM 1040 C C . ALA A 1 127 ? -7.219 -12.164 -13.625 1 98.75 127 ALA A C 1
ATOM 1042 O O . ALA A 1 127 ? -6.336 -12.43 -14.445 1 98.75 127 ALA A O 1
ATOM 1043 N N . LEU A 1 128 ? -8.445 -12.68 -13.648 1 98.69 128 LEU A N 1
ATOM 1044 C CA . LEU A 1 128 ? -8.805 -13.602 -14.719 1 98.69 128 LEU A CA 1
ATOM 1045 C C . LEU A 1 128 ? -8.625 -12.945 -16.078 1 98.69 128 LEU A C 1
ATOM 1047 O O . LEU A 1 128 ? -8.109 -13.57 -17.016 1 98.69 128 LEU A O 1
ATOM 1051 N N . ARG A 1 129 ? -9.031 -11.727 -16.172 1 98.25 129 ARG A N 1
ATOM 1052 C CA . ARG A 1 129 ? -8.867 -10.992 -17.422 1 98.25 129 ARG A CA 1
ATOM 1053 C C . ARG A 1 129 ? -7.391 -10.828 -17.781 1 98.25 129 ARG A C 1
ATOM 1055 O O . ARG A 1 129 ? -6.992 -11.047 -18.922 1 98.25 129 ARG A O 1
ATOM 1062 N N . LEU A 1 130 ? -6.59 -10.484 -16.828 1 98.56 130 LEU A N 1
ATOM 1063 C CA . LEU A 1 130 ? -5.176 -10.195 -17.047 1 98.56 130 LEU A CA 1
ATOM 1064 C C . LEU A 1 130 ? -4.418 -11.461 -17.438 1 98.56 130 LEU A C 1
ATOM 1066 O O . LEU A 1 130 ? -3.58 -11.43 -18.344 1 98.56 130 LEU A O 1
ATOM 1070 N N . PHE A 1 131 ? -4.758 -12.562 -16.828 1 98.56 131 PHE A N 1
ATOM 1071 C CA . PHE A 1 131 ? -4.043 -13.805 -17.078 1 98.56 131 PHE A CA 1
ATOM 1072 C C . PHE A 1 131 ? -4.543 -14.453 -18.359 1 98.56 131 PHE A C 1
ATOM 1074 O O . PHE A 1 131 ? -3.906 -15.375 -18.891 1 98.56 131 PHE A O 1
ATOM 1081 N N . ALA A 1 132 ? -5.723 -14 -18.859 1 98.12 132 ALA A N 1
ATOM 1082 C CA . ALA A 1 132 ? -6.285 -14.562 -20.078 1 98.12 132 ALA A CA 1
ATOM 1083 C C . ALA A 1 132 ? -5.566 -14.023 -21.312 1 98.12 132 ALA A C 1
ATOM 1085 O O . ALA A 1 132 ? -6.129 -13.234 -22.078 1 98.12 132 ALA A O 1
ATOM 1086 N N . GLN A 1 133 ? -4.426 -14.375 -21.578 1 96.69 133 GLN A N 1
ATOM 1087 C CA . GLN A 1 133 ? -3.625 -14.016 -22.75 1 96.69 133 GLN A CA 1
ATOM 1088 C C . GLN A 1 133 ? -2.697 -15.156 -23.141 1 96.69 133 GLN A C 1
ATOM 1090 O O . GLN A 1 133 ? -2.307 -15.977 -22.312 1 96.69 133 GLN A O 1
ATOM 1095 N N . PRO A 1 134 ? -2.338 -15.203 -24.484 1 97.31 134 PRO A N 1
ATOM 1096 C CA . PRO A 1 134 ? -1.434 -16.266 -24.922 1 97.31 134 PRO A CA 1
ATOM 1097 C C . PRO A 1 134 ? -0.114 -16.281 -24.156 1 97.31 134 PRO A C 1
ATOM 1099 O O . PRO A 1 134 ? 0.489 -15.219 -23.938 1 97.31 134 PRO A O 1
ATOM 1102 N N . GLY A 1 135 ? 0.232 -17.422 -23.703 1 97.25 135 GLY A N 1
ATOM 1103 C CA . GLY A 1 135 ? 1.496 -17.578 -23 1 97.25 135 GLY A CA 1
ATOM 1104 C C . GLY A 1 135 ? 1.334 -17.672 -21.5 1 97.25 135 GLY A C 1
ATOM 1105 O O . GLY A 1 135 ? 2.277 -18.031 -20.797 1 97.25 135 GLY A O 1
ATOM 1106 N N . LEU A 1 136 ? 0.136 -17.422 -21 1 98.06 136 LEU A N 1
ATOM 1107 C CA . LEU A 1 136 ? -0.084 -17.438 -19.547 1 98.06 136 LEU A CA 1
ATOM 1108 C C . LEU A 1 136 ? -1.148 -18.469 -19.172 1 98.06 136 LEU A C 1
ATOM 1110 O O . LEU A 1 136 ? -1.844 -18.297 -18.172 1 98.06 136 LEU A O 1
ATOM 1114 N N . GLU A 1 137 ? -1.308 -19.531 -19.984 1 98.19 137 GLU A N 1
ATOM 1115 C CA . GLU A 1 137 ? -2.375 -20.516 -19.812 1 98.19 137 GLU A CA 1
ATOM 1116 C C . GLU A 1 137 ? -2.252 -21.219 -18.453 1 98.19 137 GLU A C 1
ATOM 1118 O O . GLU A 1 137 ? -3.254 -21.438 -17.781 1 98.19 137 GLU A O 1
ATOM 1123 N N . GLU A 1 138 ? -1.056 -21.609 -18.156 1 97.19 138 GLU A N 1
ATOM 1124 C CA . GLU A 1 138 ? -0.853 -22.266 -16.859 1 97.19 138 GLU A CA 1
ATOM 1125 C C . GLU A 1 138 ? -1.171 -21.328 -15.703 1 97.19 138 GLU A C 1
ATOM 1127 O O . GLU A 1 138 ? -1.78 -21.75 -14.719 1 97.19 138 GLU A O 1
ATOM 1132 N N . ASN A 1 139 ? -0.741 -20.094 -15.797 1 97.81 139 ASN A N 1
ATOM 1133 C CA . ASN A 1 139 ? -1.06 -19.109 -14.773 1 97.81 139 ASN A CA 1
ATOM 1134 C C . ASN A 1 139 ? -2.564 -18.875 -14.664 1 97.81 139 ASN A C 1
ATOM 1136 O O . ASN A 1 139 ? -3.086 -18.672 -13.562 1 97.81 139 ASN A O 1
ATOM 1140 N N . LEU A 1 140 ? -3.227 -18.891 -15.797 1 98.5 140 LEU A N 1
ATOM 1141 C CA . LEU A 1 140 ? -4.676 -18.719 -15.797 1 98.5 140 LEU A CA 1
ATOM 1142 C C . LEU A 1 140 ? -5.352 -19.859 -15.031 1 98.5 140 LEU A C 1
ATOM 1144 O O . LEU A 1 140 ? -6.285 -19.625 -14.266 1 98.5 140 LEU A O 1
ATOM 1148 N N . ARG A 1 141 ? -4.871 -21.047 -15.195 1 98.12 141 ARG A N 1
ATOM 1149 C CA . ARG A 1 141 ? -5.41 -22.188 -14.461 1 98.12 141 ARG A CA 1
ATOM 1150 C C . ARG A 1 141 ? -5.184 -22.031 -12.961 1 98.12 141 ARG A C 1
ATOM 1152 O O . ARG A 1 141 ? -6.078 -22.312 -12.156 1 98.12 141 ARG A O 1
ATOM 1159 N N . HIS A 1 142 ? -4.004 -21.594 -12.609 1 97.75 142 HIS A N 1
ATOM 1160 C CA . HIS A 1 142 ? -3.719 -21.328 -11.203 1 97.75 142 HIS A CA 1
ATOM 1161 C C . HIS A 1 142 ? -4.648 -20.25 -10.648 1 97.75 142 HIS A C 1
ATOM 1163 O O . HIS A 1 142 ? -5.152 -20.375 -9.531 1 97.75 142 HIS A O 1
ATOM 1169 N N . GLU A 1 143 ? -4.867 -19.188 -11.43 1 98.5 143 GLU A N 1
ATOM 1170 C CA . GLU A 1 143 ? -5.77 -18.109 -11.008 1 98.5 143 GLU A CA 1
ATOM 1171 C C . GLU A 1 143 ? -7.18 -18.641 -10.766 1 98.5 143 GLU A C 1
ATOM 1173 O O . GLU A 1 143 ? -7.824 -18.281 -9.781 1 98.5 143 GLU A O 1
ATOM 1178 N N . GLN A 1 144 ? -7.637 -19.531 -11.656 1 98.5 144 GLN A N 1
ATOM 1179 C CA . GLN A 1 144 ? -8.969 -20.109 -11.508 1 98.5 144 GLN A CA 1
ATOM 1180 C C . GLN A 1 144 ? -9.078 -20.922 -10.227 1 98.5 144 GLN A C 1
ATOM 1182 O O . GLN A 1 144 ? -10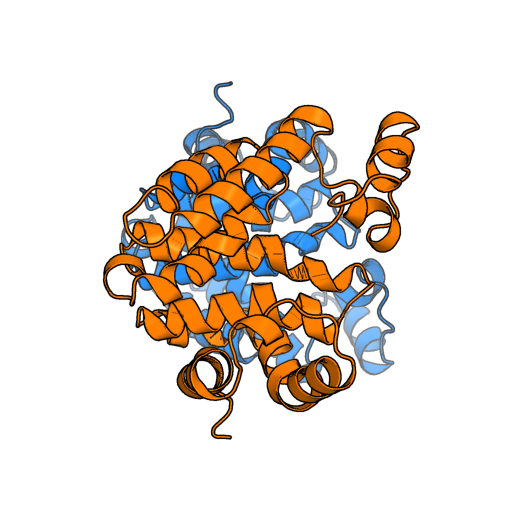.07 -20.844 -9.508 1 98.5 144 GLN A O 1
ATOM 1187 N N . ARG A 1 145 ? -8.039 -21.641 -9.938 1 97.75 145 ARG A N 1
ATOM 1188 C CA . ARG A 1 145 ? -8.023 -22.422 -8.711 1 97.75 145 ARG A CA 1
ATOM 1189 C C . ARG A 1 145 ? -8.055 -21.516 -7.484 1 97.75 145 ARG A C 1
ATOM 1191 O O . ARG A 1 145 ? -8.781 -21.797 -6.523 1 97.75 145 ARG A O 1
ATOM 1198 N N . HIS A 1 146 ? -7.277 -20.469 -7.488 1 98.38 146 HIS A N 1
ATOM 1199 C CA . HIS A 1 146 ? -7.281 -19.516 -6.395 1 98.38 146 HIS A CA 1
ATOM 1200 C C . HIS A 1 146 ? -8.664 -18.891 -6.211 1 98.38 146 HIS A C 1
ATOM 1202 O O . HIS A 1 146 ? -9.172 -18.812 -5.09 1 98.38 146 HIS A O 1
ATOM 1208 N N . ARG A 1 147 ? -9.227 -18.469 -7.32 1 98.44 147 ARG A N 1
ATOM 1209 C CA . ARG A 1 147 ? -10.539 -17.828 -7.273 1 98.44 147 ARG A CA 1
ATOM 1210 C C . ARG A 1 147 ? -11.586 -18.797 -6.715 1 98.44 147 ARG A C 1
ATOM 1212 O O . ARG A 1 147 ? -12.469 -18.375 -5.957 1 98.44 147 ARG A O 1
ATOM 1219 N N . ASP A 1 148 ? -11.531 -20.047 -7.062 1 97.94 148 ASP A N 1
ATOM 1220 C CA . ASP A 1 148 ? -12.484 -21.047 -6.59 1 97.94 148 ASP A CA 1
ATOM 1221 C C . ASP A 1 148 ? -12.445 -21.172 -5.07 1 97.94 148 ASP A C 1
ATOM 1223 O O . ASP A 1 148 ? -13.477 -21.375 -4.43 1 97.94 148 ASP A O 1
ATOM 1227 N N . VAL A 1 149 ? -11.266 -21.078 -4.551 1 98.06 149 VAL A N 1
ATOM 1228 C CA . VAL A 1 149 ? -11.117 -21.125 -3.1 1 98.06 149 VAL A CA 1
ATOM 1229 C C . VAL A 1 149 ? -11.828 -19.938 -2.471 1 98.06 149 VAL A C 1
ATOM 1231 O O . VAL A 1 149 ? -12.531 -20.078 -1.466 1 98.06 149 VAL A O 1
ATOM 1234 N N . LEU A 1 150 ? -11.727 -18.766 -3.041 1 98.06 150 LEU A N 1
ATOM 1235 C CA . LEU A 1 150 ? -12.352 -17.562 -2.512 1 98.06 150 LEU A CA 1
ATOM 1236 C C . LEU A 1 150 ? -13.867 -17.641 -2.654 1 98.06 150 LEU A C 1
ATOM 1238 O O . LEU A 1 150 ? -14.602 -17.172 -1.782 1 98.06 150 LEU A O 1
ATOM 1242 N N . LYS A 1 151 ? -14.297 -18.172 -3.768 1 98.19 151 LYS A N 1
ATOM 1243 C CA . LYS A 1 151 ? -15.734 -18.312 -3.959 1 98.19 151 LYS A CA 1
ATOM 1244 C C . LYS A 1 151 ? -16.344 -19.172 -2.854 1 98.19 151 LYS A C 1
ATOM 1246 O O . LYS A 1 151 ? -17.469 -18.922 -2.408 1 98.19 151 LYS A O 1
ATOM 1251 N N . ARG A 1 152 ? -15.555 -20.109 -2.486 1 97.75 152 ARG A N 1
ATOM 1252 C CA . ARG A 1 152 ? -16.062 -21.078 -1.511 1 97.75 152 ARG A CA 1
ATOM 1253 C C . ARG A 1 152 ? -15.953 -20.516 -0.093 1 97.75 152 ARG A C 1
ATOM 1255 O O . ARG A 1 152 ? -16.875 -20.672 0.712 1 97.75 152 ARG A O 1
ATOM 1262 N N . PHE A 1 153 ? -14.82 -19.875 0.274 1 98.25 153 PHE A N 1
ATOM 1263 C CA . PHE A 1 153 ? -14.547 -19.594 1.679 1 98.25 153 PHE A CA 1
ATOM 1264 C C . PHE A 1 153 ? -14.477 -18.094 1.93 1 98.25 153 PHE A C 1
ATOM 1266 O O . PHE A 1 153 ? -14.516 -17.656 3.078 1 98.25 153 PHE A O 1
ATOM 1273 N N . GLY A 1 154 ? -14.297 -17.234 0.843 1 97.5 154 GLY A N 1
ATOM 1274 C CA . GLY A 1 154 ? -14.18 -15.797 0.989 1 97.5 154 GLY A CA 1
ATOM 1275 C C . GLY A 1 154 ? -12.789 -15.336 1.386 1 97.5 154 GLY A C 1
ATOM 1276 O O . GLY A 1 154 ? -12.531 -14.141 1.504 1 97.5 154 GLY A O 1
ATOM 1277 N N . ARG A 1 155 ? -11.977 -16.312 1.615 1 98.12 155 ARG A N 1
ATOM 1278 C CA . ARG A 1 155 ? -10.594 -16.094 2.021 1 98.12 155 ARG A CA 1
ATOM 1279 C C . ARG A 1 155 ? -9.727 -17.312 1.732 1 98.12 155 ARG A C 1
ATOM 1281 O O . ARG A 1 155 ? -10.234 -18.344 1.287 1 98.12 155 ARG A O 1
ATOM 1288 N N . TYR A 1 156 ? -8.445 -17.156 1.876 1 98.19 156 TYR A N 1
ATOM 1289 C CA . TYR A 1 156 ? -7.531 -18.297 1.777 1 98.19 156 TYR A CA 1
ATOM 1290 C C . TYR A 1 156 ? -7.391 -19 3.121 1 98.19 156 TYR A C 1
ATOM 1292 O O . TYR A 1 156 ? -6.711 -18.5 4.023 1 98.19 156 TYR A O 1
ATOM 1300 N N . PRO A 1 157 ? -7.938 -20.141 3.297 1 98.44 157 PRO A N 1
ATOM 1301 C CA . PRO A 1 157 ? -7.898 -20.844 4.586 1 98.44 157 PRO A CA 1
ATOM 1302 C C . PRO A 1 157 ? -6.477 -21.125 5.055 1 98.44 157 PRO A C 1
ATOM 1304 O O . PRO A 1 157 ? -6.203 -21.109 6.258 1 98.44 157 PRO A O 1
ATOM 1307 N N . HIS A 1 158 ? -5.59 -21.406 4.105 1 97.12 158 HIS A N 1
ATOM 1308 C CA . HIS A 1 158 ? -4.23 -21.766 4.496 1 97.12 158 HIS A CA 1
ATOM 1309 C C . HIS A 1 158 ? -3.514 -20.594 5.148 1 97.12 158 HIS A C 1
ATOM 1311 O O . HIS A 1 158 ? -2.453 -20.766 5.754 1 97.12 158 HIS A O 1
ATOM 1317 N N . ARG A 1 159 ? -4.055 -19.406 5.043 1 97.69 159 ARG A N 1
ATOM 1318 C CA . ARG A 1 159 ? -3.471 -18.234 5.676 1 97.69 159 ARG A CA 1
ATOM 1319 C C . ARG A 1 159 ? -4.035 -18.016 7.078 1 97.69 159 ARG A C 1
ATOM 1321 O O . ARG A 1 159 ? -3.564 -17.156 7.824 1 97.69 159 ARG A O 1
ATOM 1328 N N . ASN A 1 160 ? -5.02 -18.828 7.453 1 97.81 160 ASN A N 1
ATOM 1329 C CA . ASN A 1 160 ? -5.68 -18.625 8.742 1 97.81 160 ASN A CA 1
ATOM 1330 C C . ASN A 1 160 ? -4.695 -18.734 9.898 1 97.81 160 ASN A C 1
ATOM 1332 O O . ASN A 1 160 ? -4.59 -17.828 10.719 1 97.81 160 ASN A O 1
ATOM 1336 N N . ALA A 1 161 ? -3.914 -19.75 9.914 1 95.88 161 ALA A N 1
ATOM 1337 C CA . ALA A 1 161 ? -3.016 -20 11.039 1 95.88 161 ALA A CA 1
ATOM 1338 C C . ALA A 1 161 ? -1.974 -18.891 11.172 1 95.88 161 ALA A C 1
ATOM 1340 O O . ALA A 1 161 ? -1.876 -18.25 12.219 1 95.88 161 ALA A O 1
ATOM 1341 N N . PRO A 1 162 ? -1.272 -18.609 10.062 1 95.94 162 PRO A N 1
ATOM 1342 C CA . PRO A 1 162 ? -0.28 -17.531 10.203 1 95.94 162 PRO A CA 1
ATOM 1343 C C . PRO A 1 162 ? -0.911 -16.188 10.523 1 95.94 162 PRO A C 1
ATOM 1345 O O . PRO A 1 162 ? -0.285 -15.344 11.18 1 95.94 162 PRO A O 1
ATOM 1348 N N . LEU A 1 163 ? -2.158 -15.945 10.156 1 96.56 163 LEU A N 1
ATOM 1349 C CA . LEU A 1 163 ? -2.809 -14.656 10.359 1 96.56 163 LEU A CA 1
ATOM 1350 C C . LEU A 1 163 ? -3.57 -14.633 11.68 1 96.56 163 LEU A C 1
ATOM 1352 O O . LEU A 1 163 ? -4.137 -13.602 12.055 1 96.56 163 LEU A O 1
ATOM 1356 N N . GLY A 1 164 ? -3.617 -15.75 12.391 1 96.38 164 GLY A N 1
ATOM 1357 C CA . GLY A 1 164 ? -4.305 -15.82 13.672 1 96.38 164 GLY A CA 1
ATOM 1358 C C . GLY A 1 164 ? -5.812 -15.867 13.531 1 96.38 164 GLY A C 1
ATOM 1359 O O . GLY A 1 164 ? -6.535 -15.336 14.383 1 96.38 164 GLY A O 1
ATOM 1360 N N . ARG A 1 165 ? -6.273 -16.375 12.477 1 97.25 165 ARG A N 1
ATOM 1361 C CA . ARG A 1 165 ? -7.703 -16.531 12.234 1 97.25 165 ARG A CA 1
ATOM 1362 C C . ARG A 1 165 ? -8.164 -17.953 12.57 1 97.25 165 ARG A C 1
ATOM 1364 O O . ARG A 1 165 ? -7.434 -18.922 12.336 1 97.25 165 ARG A O 1
ATOM 1371 N N . ASP A 1 166 ? -9.367 -18.016 13.062 1 97.75 166 ASP A N 1
ATOM 1372 C CA . ASP A 1 166 ? -9.961 -19.328 13.305 1 97.75 166 ASP A CA 1
ATOM 1373 C C . ASP A 1 166 ? -10.5 -19.938 12.008 1 97.75 166 ASP A C 1
ATOM 1375 O O . ASP A 1 166 ? -11.141 -19.25 11.211 1 97.75 166 ASP A O 1
ATOM 1379 N N . SER A 1 167 ? -10.219 -21.203 11.859 1 98.06 167 SER A N 1
ATOM 1380 C CA . SER A 1 167 ? -10.742 -21.922 10.703 1 98.06 167 SER A CA 1
ATOM 1381 C C . SER A 1 167 ? -12.094 -22.547 11.016 1 98.06 167 SER A C 1
ATOM 1383 O O . SER A 1 167 ? -12.297 -23.078 12.109 1 98.06 167 SER A O 1
ATOM 1385 N N . THR A 1 168 ? -12.953 -22.469 10.133 1 98.25 168 THR A N 1
ATOM 1386 C CA . THR A 1 168 ? -14.219 -23.188 10.242 1 98.25 168 THR A CA 1
ATOM 1387 C C . THR A 1 168 ? -14.008 -24.688 10.016 1 98.25 168 THR A C 1
ATOM 1389 O O . THR A 1 168 ? -12.969 -25.094 9.5 1 98.25 168 THR A O 1
ATOM 1392 N N . PRO A 1 169 ? -15.008 -25.453 10.367 1 98.19 169 PRO A N 1
ATOM 1393 C CA . PRO A 1 169 ? -14.898 -26.891 10.086 1 98.19 169 PRO A CA 1
ATOM 1394 C C . PRO A 1 169 ? -14.719 -27.188 8.602 1 98.19 169 PRO A C 1
ATOM 1396 O O . PRO A 1 169 ? -13.922 -28.047 8.234 1 98.19 169 PRO A O 1
ATOM 1399 N N . ALA A 1 170 ? -15.43 -26.438 7.809 1 98.31 170 ALA A N 1
ATOM 1400 C CA . ALA A 1 170 ? -15.32 -26.625 6.367 1 98.31 170 ALA A CA 1
ATOM 1401 C C . ALA A 1 170 ? -13.914 -26.297 5.875 1 98.31 170 ALA A C 1
ATOM 1403 O O . ALA A 1 170 ? -13.375 -27 5.012 1 98.31 170 ALA A O 1
ATOM 1404 N N . GLU A 1 171 ? -13.32 -25.219 6.367 1 98.44 171 GLU A N 1
ATOM 1405 C CA . GLU A 1 171 ? -11.961 -24.828 6 1 98.44 171 GLU A CA 1
ATOM 1406 C C . GLU A 1 171 ? -10.945 -25.875 6.453 1 98.44 171 GLU A C 1
ATOM 1408 O O . GLU A 1 171 ? -9.992 -26.172 5.73 1 98.44 171 GLU A O 1
ATOM 1413 N N . ARG A 1 172 ? -11.141 -26.406 7.641 1 98 172 ARG A N 1
ATOM 1414 C CA . ARG A 1 172 ? -10.234 -27.438 8.141 1 98 172 ARG A CA 1
ATOM 1415 C C . ARG A 1 172 ? -10.266 -28.672 7.25 1 98 172 ARG A C 1
ATOM 1417 O O . ARG A 1 172 ? -9.227 -29.25 6.934 1 98 172 ARG A O 1
ATOM 1424 N N . ALA A 1 173 ? -11.492 -29.062 6.898 1 97.88 173 ALA A N 1
ATOM 1425 C CA . ALA A 1 173 ? -11.648 -30.203 6.008 1 97.88 173 ALA A CA 1
ATOM 1426 C C . ALA A 1 173 ? -10.969 -29.953 4.668 1 97.88 173 ALA A C 1
ATOM 1428 O O . ALA A 1 173 ? -10.336 -30.844 4.105 1 97.88 173 ALA A O 1
ATOM 1429 N N . PHE A 1 174 ? -11.133 -28.781 4.156 1 97.81 174 PHE A N 1
ATOM 1430 C CA . PHE A 1 174 ? -10.508 -28.391 2.898 1 97.81 174 PHE A CA 1
ATOM 1431 C C . PHE A 1 174 ? -8.984 -28.469 3.008 1 97.81 174 PHE A C 1
ATOM 1433 O O . PHE A 1 174 ? -8.32 -28.969 2.104 1 97.81 174 PHE A O 1
ATOM 1440 N N . LEU A 1 175 ? -8.406 -27.938 4.129 1 97 175 LEU A N 1
ATOM 1441 C CA . LEU A 1 175 ? -6.965 -27.859 4.332 1 97 175 LEU A CA 1
ATOM 1442 C C . LEU A 1 175 ? -6.359 -29.266 4.422 1 97 175 LEU A C 1
ATOM 1444 O O . LEU A 1 175 ? -5.148 -29.438 4.242 1 97 175 LEU A O 1
ATOM 1448 N N . ASP A 1 176 ? -7.156 -30.281 4.691 1 95.06 176 ASP A N 1
ATOM 1449 C CA . ASP A 1 176 ? -6.688 -31.656 4.805 1 95.06 176 ASP A CA 1
ATOM 1450 C C . ASP A 1 176 ? -6.566 -32.312 3.43 1 95.06 176 ASP A C 1
ATOM 1452 O O . ASP A 1 176 ? -6.008 -33.406 3.303 1 95.06 176 ASP A O 1
ATOM 1456 N N . ARG A 1 177 ? -7 -31.656 2.389 1 94.31 177 ARG A N 1
ATOM 1457 C CA . ARG A 1 177 ? -6.941 -32.188 1.035 1 94.31 177 ARG A CA 1
ATOM 1458 C C . ARG A 1 177 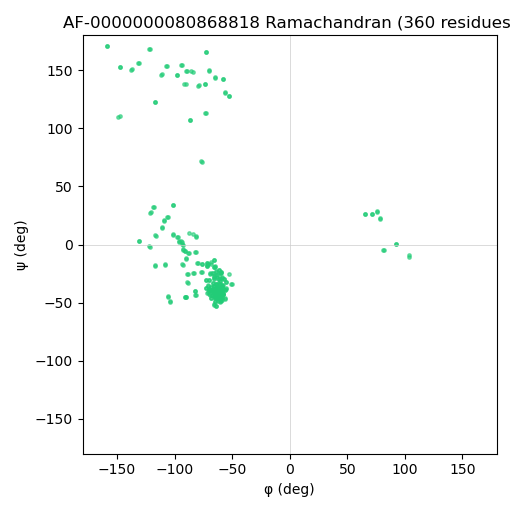? -5.676 -31.734 0.316 1 94.31 177 ARG A C 1
ATOM 1460 O O . ARG A 1 177 ? -5.109 -30.688 0.649 1 94.31 177 ARG A O 1
ATOM 1467 N N . PRO A 1 178 ? -5.277 -32.531 -0.642 1 90.62 178 PRO A N 1
ATOM 1468 C CA . PRO A 1 178 ? -4.145 -32.062 -1.458 1 90.62 178 PRO A CA 1
ATOM 1469 C C . PRO A 1 178 ? -4.461 -30.812 -2.262 1 90.62 178 PRO A C 1
ATOM 1471 O O . PRO A 1 178 ? -5.594 -30.625 -2.709 1 90.62 178 PRO A O 1
ATOM 1474 N N . GLY A 1 179 ? -3.475 -29.938 -2.404 1 88.56 179 GLY A N 1
ATOM 1475 C CA . GLY A 1 179 ? -3.652 -28.75 -3.215 1 88.56 179 GLY A CA 1
ATOM 1476 C C . GLY A 1 179 ? -4.441 -27.656 -2.51 1 88.56 179 GLY A C 1
ATOM 1477 O O . GLY A 1 179 ? -5.059 -26.812 -3.16 1 88.56 179 GLY A O 1
ATOM 1478 N N . SER A 1 180 ? -4.465 -27.703 -1.175 1 92.5 180 SER A N 1
ATOM 1479 C CA . SER A 1 180 ? -5.293 -26.797 -0.389 1 92.5 180 SER A CA 1
ATOM 1480 C C . SER A 1 180 ? -4.508 -25.562 0.042 1 92.5 180 SER A C 1
ATOM 1482 O O . SER A 1 180 ? -5 -24.75 0.828 1 92.5 180 SER A O 1
ATOM 1484 N N . SER A 1 181 ? -3.244 -25.484 -0.389 1 90.94 181 SER A N 1
ATOM 1485 C CA . SER A 1 181 ? -2.393 -24.328 -0.088 1 90.94 181 SER A CA 1
ATOM 1486 C C . SER A 1 181 ? -1.596 -23.906 -1.313 1 90.94 181 SER A C 1
ATOM 1488 O O . SER A 1 181 ? -1.433 -24.672 -2.26 1 90.94 181 SER A O 1
ATOM 1490 N N . PHE A 1 182 ? -1.391 -22.703 -1.234 1 88.62 182 PHE A N 1
ATOM 1491 C CA . PHE A 1 182 ? -0.583 -22.141 -2.314 1 88.62 182 PHE A CA 1
ATOM 1492 C C . PHE A 1 182 ? 0.761 -21.656 -1.79 1 88.62 182 PHE A C 1
ATOM 1494 O O . PHE A 1 182 ? 0.871 -21.25 -0.631 1 88.62 182 PHE A O 1
ATOM 1501 N N . MET B 1 1 ? -26.062 3.85 -2.162 1 37.94 1 MET B N 1
ATOM 1502 C CA . MET B 1 1 ? -24.828 3.244 -2.664 1 37.94 1 MET B CA 1
ATOM 1503 C C . MET B 1 1 ? -23.906 4.301 -3.262 1 37.94 1 MET B C 1
ATOM 1505 O O . MET B 1 1 ? -23.047 3.982 -4.078 1 37.94 1 MET B O 1
ATOM 1509 N N . GLU B 1 2 ? -24.438 5.375 -3.16 1 46.72 2 GLU B N 1
ATOM 1510 C CA . GLU B 1 2 ? -23.969 6.711 -3.52 1 46.72 2 GLU B CA 1
ATOM 1511 C C . GLU B 1 2 ? -22.609 7.008 -2.895 1 46.72 2 GLU B C 1
ATOM 1513 O O . GLU B 1 2 ? -21.781 7.684 -3.498 1 46.72 2 GLU B O 1
ATOM 1518 N N . GLU B 1 3 ? -22.25 6.293 -1.674 1 59.66 3 GLU B N 1
ATOM 1519 C CA . GLU B 1 3 ? -21.031 6.535 -0.901 1 59.66 3 GLU B CA 1
ATOM 1520 C C . GLU B 1 3 ? -19.859 5.758 -1.474 1 59.66 3 GLU B C 1
ATOM 1522 O O . GLU B 1 3 ? -18.766 5.762 -0.897 1 59.66 3 GLU B O 1
ATOM 1527 N N . ARG B 1 4 ? -20.109 5.25 -2.535 1 74.31 4 ARG B N 1
ATOM 1528 C CA . ARG B 1 4 ? -19.016 4.473 -3.104 1 74.31 4 ARG B CA 1
ATOM 1529 C C . ARG B 1 4 ? -18.422 5.172 -4.324 1 74.31 4 ARG B C 1
ATOM 1531 O O . ARG B 1 4 ? -17.859 4.52 -5.207 1 74.31 4 ARG B O 1
ATOM 1538 N N . ARG B 1 5 ? -18.719 6.477 -4.324 1 93.12 5 ARG B N 1
ATOM 1539 C CA . ARG B 1 5 ? -18.109 7.305 -5.355 1 93.12 5 ARG B CA 1
ATOM 1540 C C . ARG B 1 5 ? -17.078 8.266 -4.75 1 93.12 5 ARG B C 1
ATOM 1542 O O . ARG B 1 5 ? -17.266 8.734 -3.619 1 93.12 5 ARG B O 1
ATOM 1549 N N . PRO B 1 6 ? -16.047 8.539 -5.504 1 97.69 6 PRO B N 1
ATOM 1550 C CA . PRO B 1 6 ? -15.047 9.469 -4.977 1 97.69 6 PRO B CA 1
ATOM 1551 C C . PRO B 1 6 ? -15.641 10.82 -4.594 1 97.69 6 PRO B C 1
ATOM 1553 O O . PRO B 1 6 ? -15.164 11.461 -3.656 1 97.69 6 PRO B O 1
ATOM 1556 N N . GLU B 1 7 ? -16.719 11.258 -5.258 1 97.19 7 GLU B N 1
ATOM 1557 C CA . GLU B 1 7 ? -17.359 12.547 -5 1 97.19 7 GLU B CA 1
ATOM 1558 C C . GLU B 1 7 ? -17.906 12.617 -3.584 1 97.19 7 GLU B C 1
ATOM 1560 O O . GLU B 1 7 ? -17.922 13.688 -2.967 1 97.19 7 GLU B O 1
ATOM 1565 N N . ALA B 1 8 ? -18.359 11.516 -3.09 1 97.62 8 ALA B N 1
ATOM 1566 C CA . ALA B 1 8 ? -18.875 11.492 -1.724 1 97.62 8 ALA B CA 1
ATOM 1567 C C . ALA B 1 8 ? -17.797 11.859 -0.719 1 97.62 8 ALA B C 1
ATOM 1569 O O . ALA B 1 8 ? -18.047 12.562 0.26 1 97.62 8 ALA B O 1
AT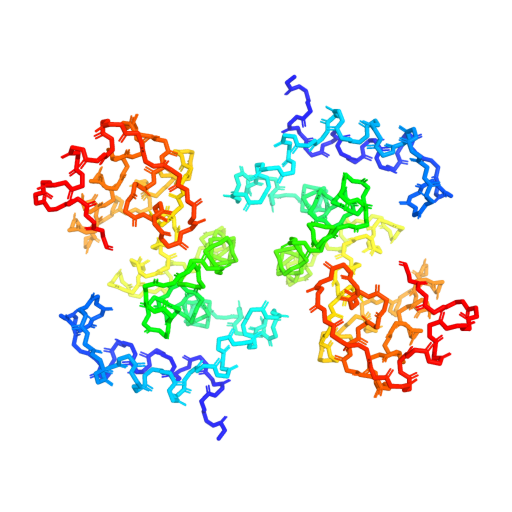OM 1570 N N . VAL B 1 9 ? -16.609 11.375 -0.963 1 98.62 9 VAL B N 1
ATOM 1571 C CA . VAL B 1 9 ? -15.469 11.672 -0.099 1 98.62 9 VAL B CA 1
ATOM 1572 C C . VAL B 1 9 ? -15.086 13.148 -0.235 1 98.62 9 VAL B C 1
ATOM 1574 O O . VAL B 1 9 ? -14.891 13.836 0.766 1 98.62 9 VAL B O 1
ATOM 1577 N N . ILE B 1 10 ? -15.031 13.578 -1.454 1 98.25 10 ILE B N 1
ATOM 1578 C CA . ILE B 1 10 ? -14.625 14.953 -1.739 1 98.25 10 ILE B CA 1
ATOM 1579 C C . ILE B 1 10 ? -15.648 15.93 -1.16 1 98.25 10 ILE B C 1
ATOM 1581 O O . ILE B 1 10 ? -15.281 16.891 -0.491 1 98.25 10 ILE B O 1
ATOM 1585 N N . ASP B 1 11 ? -16.906 15.648 -1.351 1 97.94 11 ASP B N 1
ATOM 1586 C CA . ASP B 1 11 ? -17.969 16.516 -0.849 1 97.94 11 ASP B CA 1
ATOM 1587 C C . ASP B 1 11 ? -17.969 16.547 0.678 1 97.94 11 ASP B C 1
ATOM 1589 O O . ASP B 1 11 ? -18.156 17.609 1.279 1 97.94 11 ASP B O 1
ATOM 1593 N N . PHE B 1 12 ? -17.781 15.438 1.203 1 98.62 12 PHE B N 1
ATOM 1594 C CA . PHE B 1 12 ? -17.766 15.375 2.66 1 98.62 12 PHE B CA 1
ATOM 1595 C C . PHE B 1 12 ? -16.578 16.141 3.223 1 98.62 12 PHE B C 1
ATOM 1597 O O . PHE B 1 12 ? -16.75 17.031 4.066 1 98.62 12 PHE B O 1
ATOM 1604 N N . TRP B 1 13 ? -15.312 15.883 2.748 1 98.31 13 TRP B N 1
ATOM 1605 C CA . TRP B 1 13 ? -14.07 16.359 3.336 1 98.31 13 TRP B CA 1
ATOM 1606 C C . TRP B 1 13 ? -13.891 17.859 3.086 1 98.31 13 TRP B C 1
ATOM 1608 O O . TRP B 1 13 ? -13.477 18.594 3.98 1 98.31 13 TRP B O 1
ATOM 1618 N N . PHE B 1 14 ? -14.312 18.312 1.883 1 97.81 14 PHE B N 1
ATOM 1619 C CA . PHE B 1 14 ? -14.039 19.703 1.523 1 97.81 14 PHE B CA 1
ATOM 1620 C C . PHE B 1 14 ? -15.32 20.531 1.544 1 97.81 14 PHE B C 1
ATOM 1622 O O . PHE B 1 14 ? -15.266 21.766 1.555 1 97.81 14 PHE B O 1
ATOM 1629 N N . GLY B 1 15 ? -16.438 19.906 1.528 1 97.25 15 GLY B N 1
ATOM 1630 C CA . GLY B 1 15 ? -17.688 20.625 1.478 1 97.25 15 GLY B CA 1
ATOM 1631 C C . GLY B 1 15 ? -18.422 20.656 2.811 1 97.25 15 GLY B C 1
ATOM 1632 O O . GLY B 1 15 ? -18.797 21.719 3.289 1 97.25 15 GLY B O 1
ATOM 1633 N N . GLU B 1 16 ? -18.562 19.516 3.438 1 98 16 GLU B N 1
ATOM 1634 C CA . GLU B 1 16 ? -19.312 19.422 4.68 1 98 16 GLU B CA 1
ATOM 1635 C C . GLU B 1 16 ? -18.469 19.828 5.879 1 98 16 GLU B C 1
ATOM 1637 O O . GLU B 1 16 ? -18.969 20.484 6.801 1 98 16 GLU B O 1
ATOM 1642 N N . LEU B 1 17 ? -17.25 19.438 5.863 1 98.06 17 LEU B N 1
ATOM 1643 C CA . LEU B 1 17 ? -16.391 19.781 6.992 1 98.06 17 LEU B CA 1
ATOM 1644 C C . LEU B 1 17 ? -15.773 21.156 6.824 1 98.06 17 LEU B C 1
ATOM 1646 O O . LEU B 1 17 ? -15.516 21.594 5.699 1 98.06 17 LEU B O 1
ATOM 1650 N N . LYS B 1 18 ? -15.531 21.828 7.934 1 97 18 LYS B N 1
ATOM 1651 C CA . LYS B 1 18 ? -14.703 23.016 7.984 1 97 18 LYS B CA 1
ATOM 1652 C C . LYS B 1 18 ? -13.242 22.672 8.242 1 97 18 LYS B C 1
ATOM 1654 O O . LYS B 1 18 ? -12.945 21.656 8.875 1 97 18 LYS B O 1
ATOM 1659 N N . PRO B 1 19 ? -12.32 23.453 7.738 1 95.75 19 PRO B N 1
ATOM 1660 C CA . PRO B 1 19 ? -10.891 23.156 7.871 1 95.75 19 PRO B CA 1
ATOM 1661 C C . PRO B 1 19 ? -10.484 22.844 9.312 1 95.75 19 PRO B C 1
ATOM 1663 O O . PRO B 1 19 ? -9.688 21.938 9.547 1 95.75 19 PRO B O 1
ATOM 1666 N N . ALA B 1 20 ? -11.062 23.438 10.289 1 95 20 ALA B N 1
ATOM 1667 C CA . ALA B 1 20 ? -10.719 23.234 11.695 1 95 20 ALA B CA 1
ATOM 1668 C C . ALA B 1 20 ? -11.102 21.828 12.148 1 95 20 ALA B C 1
ATOM 1670 O O . ALA B 1 20 ? -10.594 21.328 13.156 1 95 20 ALA B O 1
ATOM 1671 N N . GLN B 1 21 ? -11.945 21.141 11.391 1 97.06 21 GLN B N 1
ATOM 1672 C CA . GLN B 1 21 ? -12.461 19.844 11.781 1 97.06 21 GLN B CA 1
ATOM 1673 C C . GLN B 1 21 ? -11.594 18.719 11.227 1 97.06 21 GLN B C 1
ATOM 1675 O O . GLN B 1 21 ? -11.688 17.578 11.672 1 97.06 21 GLN B O 1
ATOM 1680 N N . TRP B 1 22 ? -10.797 19.016 10.258 1 96.44 22 TRP B N 1
ATOM 1681 C CA . TRP B 1 22 ? -10.047 17.984 9.547 1 96.44 22 TRP B CA 1
ATOM 1682 C C . TRP B 1 22 ? -9.164 17.188 10.508 1 96.44 22 TRP B C 1
ATOM 1684 O O . TRP B 1 22 ? -9.047 15.969 10.398 1 96.44 22 TRP B O 1
ATOM 1694 N N . PHE B 1 23 ? -8.562 17.875 11.508 1 93.88 23 PHE B N 1
ATOM 1695 C CA . PHE B 1 23 ? -7.535 17.234 12.32 1 93.88 23 PHE B CA 1
ATOM 1696 C C . PHE B 1 23 ? -7.93 17.234 13.789 1 93.88 23 PHE B C 1
ATOM 1698 O O . PHE B 1 23 ? -7.23 16.656 14.625 1 93.88 23 PHE B O 1
ATOM 1705 N N . ARG B 1 24 ? -9.086 17.828 14.109 1 93.25 24 ARG B N 1
ATOM 1706 C CA . ARG B 1 24 ? -9.523 17.984 15.492 1 93.25 24 ARG B CA 1
ATOM 1707 C C . ARG B 1 24 ? -9.992 16.656 16.078 1 93.25 24 ARG B C 1
ATOM 1709 O O . ARG B 1 24 ? -10.672 15.883 15.391 1 93.25 24 ARG B O 1
ATOM 1716 N N . LYS B 1 25 ? -9.57 16.484 17.297 1 94.88 25 LYS B N 1
ATOM 1717 C CA . LYS B 1 25 ? -10.141 15.352 18.016 1 94.88 25 LYS B CA 1
ATOM 1718 C C . LYS B 1 25 ? -11.594 15.625 18.406 1 94.88 25 LYS B C 1
ATOM 1720 O O . LYS B 1 25 ? -11.875 16.531 19.188 1 94.88 25 LYS B O 1
ATOM 1725 N N . ASP B 1 26 ? -12.445 14.914 17.844 1 97.06 26 ASP B N 1
ATOM 1726 C CA . ASP B 1 26 ? -13.883 15.055 18.047 1 97.06 26 ASP B CA 1
ATOM 1727 C C . ASP B 1 26 ? -14.594 13.711 17.906 1 97.06 26 ASP B C 1
ATOM 1729 O O . ASP B 1 26 ? -14.742 13.188 16.812 1 97.06 26 ASP B O 1
ATOM 1733 N N . ALA B 1 27 ? -15.086 13.195 19.016 1 97.5 27 ALA B N 1
ATOM 1734 C CA . ALA B 1 27 ? -15.688 11.867 19.062 1 97.5 27 ALA B CA 1
ATOM 1735 C C . ALA B 1 27 ? -16.906 11.797 18.156 1 97.5 27 ALA B C 1
ATOM 1737 O O . ALA B 1 27 ? -17.188 10.758 17.547 1 97.5 27 ALA B O 1
ATOM 1738 N N . GLY B 1 28 ? -17.594 12.859 18.156 1 98.19 28 GLY B N 1
ATOM 1739 C CA . GLY B 1 28 ? -18.75 12.906 17.281 1 98.19 28 GLY B CA 1
ATOM 1740 C C . GLY B 1 28 ? -18.391 12.789 15.812 1 98.19 28 GLY B C 1
ATOM 1741 O O . GLY B 1 28 ? -19 12.016 15.078 1 98.19 28 GLY B O 1
ATOM 1742 N N . LEU B 1 29 ? -17.406 13.539 15.375 1 98.44 29 LEU B N 1
ATOM 1743 C CA . LEU B 1 29 ? -16.953 13.477 13.992 1 98.44 29 LEU B CA 1
ATOM 1744 C C . LEU B 1 29 ? -16.328 12.125 13.68 1 98.44 29 LEU B C 1
ATOM 1746 O O . LEU B 1 29 ? -16.578 11.555 12.609 1 98.44 29 LEU B O 1
ATOM 1750 N N . ASP B 1 30 ? -15.539 11.578 14.617 1 98.56 30 ASP B N 1
ATOM 1751 C CA . ASP B 1 30 ? -14.969 10.25 14.445 1 98.56 30 ASP B CA 1
ATOM 1752 C C . ASP B 1 30 ? -16.062 9.211 14.195 1 98.56 30 ASP B C 1
ATOM 1754 O O . ASP B 1 30 ? -15.93 8.367 13.312 1 98.56 30 ASP B O 1
ATOM 1758 N N . GLY B 1 31 ? -17.062 9.312 15.031 1 98.5 31 GLY B N 1
ATOM 1759 C CA . GLY B 1 31 ? -18.203 8.414 14.859 1 98.5 31 GLY B CA 1
ATOM 1760 C C . GLY B 1 31 ? -18.891 8.555 13.516 1 98.5 31 GLY B C 1
ATOM 1761 O O . GLY B 1 31 ? -19.281 7.562 12.906 1 98.5 31 GLY B O 1
ATOM 1762 N N . GLU B 1 32 ? -19.047 9.805 13.086 1 98.31 32 GLU B N 1
ATOM 1763 C CA . GLU B 1 32 ? -19.688 10.055 11.797 1 98.31 32 GLU B CA 1
ATOM 1764 C C . GLU B 1 32 ? -18.859 9.477 10.648 1 98.31 32 GLU B C 1
ATOM 1766 O O . GLU B 1 32 ? -19.391 8.82 9.758 1 98.31 32 GLU B O 1
ATOM 1771 N N . ILE B 1 33 ? -17.578 9.656 10.664 1 98.56 33 ILE B N 1
ATOM 1772 C CA . ILE B 1 33 ? -16.688 9.141 9.625 1 98.56 33 ILE B CA 1
ATOM 1773 C C . ILE B 1 33 ? -16.719 7.617 9.648 1 98.56 33 ILE B C 1
ATOM 1775 O O . ILE B 1 33 ? -16.734 6.977 8.594 1 98.56 33 ILE B O 1
ATOM 1779 N N . THR B 1 34 ? -16.75 7.059 10.844 1 98.62 34 THR B N 1
ATOM 1780 C CA . THR B 1 34 ? -16.828 5.605 10.969 1 98.62 34 THR B CA 1
ATOM 1781 C C . THR B 1 34 ? -18.094 5.062 10.32 1 98.62 34 THR B C 1
ATOM 1783 O O . THR B 1 34 ? -18.031 4.152 9.492 1 98.62 34 THR B O 1
ATOM 1786 N N . ARG B 1 35 ? -19.156 5.68 10.672 1 98.31 35 ARG B N 1
ATOM 1787 C CA . ARG B 1 35 ? -20.453 5.223 10.172 1 98.31 35 ARG B CA 1
ATOM 1788 C C . ARG B 1 35 ? -20.531 5.328 8.656 1 98.31 35 ARG B C 1
ATOM 1790 O O . ARG B 1 35 ? -21.016 4.414 7.984 1 98.31 35 ARG B O 1
ATOM 1797 N N . ARG B 1 36 ? -19.984 6.328 8.148 1 98 36 ARG B N 1
ATOM 1798 C CA . ARG B 1 36 ? -20.172 6.609 6.73 1 98 36 ARG B CA 1
ATOM 1799 C C . ARG B 1 36 ? -19.125 5.918 5.879 1 98 36 ARG B C 1
ATOM 1801 O O . ARG B 1 36 ? -19.391 5.52 4.742 1 98 36 ARG B O 1
ATOM 1808 N N . PHE B 1 37 ? -17.875 5.758 6.422 1 98.5 37 PHE B N 1
ATOM 1809 C CA . PHE B 1 37 ? -16.797 5.496 5.469 1 98.5 37 PHE B CA 1
ATOM 1810 C C . PHE B 1 37 ? -15.961 4.305 5.914 1 98.5 37 PHE B C 1
ATOM 1812 O O . PHE B 1 37 ? -14.992 3.939 5.25 1 98.5 37 PHE B O 1
ATOM 1819 N N . GLU B 1 38 ? -16.312 3.613 7.035 1 98.31 38 GLU B N 1
ATOM 1820 C CA . GLU B 1 38 ? -15.5 2.477 7.469 1 98.31 38 GLU B CA 1
ATOM 1821 C C . GLU B 1 38 ? -15.477 1.378 6.41 1 98.31 38 GLU B C 1
ATOM 1823 O O . GLU B 1 38 ? -14.43 0.782 6.145 1 98.31 38 GLU B O 1
ATOM 1828 N N . ALA B 1 39 ? -16.625 1.101 5.828 1 97.94 39 ALA B N 1
ATOM 1829 C CA . ALA B 1 39 ? -16.688 0.083 4.781 1 97.94 39 ALA B CA 1
ATOM 1830 C C . ALA B 1 39 ? -15.852 0.485 3.572 1 97.94 39 ALA B C 1
ATOM 1832 O O . ALA B 1 39 ? -15.219 -0.364 2.938 1 97.94 39 ALA B O 1
ATOM 1833 N N . LEU B 1 40 ? -15.836 1.75 3.238 1 98.44 40 LEU B N 1
ATOM 1834 C CA . LEU B 1 40 ? -15.047 2.271 2.131 1 98.44 40 LEU B CA 1
ATOM 1835 C C . LEU B 1 40 ? -13.555 2.139 2.418 1 98.44 40 LEU B C 1
ATOM 1837 O O . LEU B 1 40 ? -12.773 1.805 1.526 1 98.44 40 LEU B O 1
ATOM 1841 N N . LEU B 1 41 ? -13.195 2.395 3.664 1 98.62 41 LEU B N 1
ATOM 1842 C CA . LEU B 1 41 ? -11.812 2.215 4.078 1 98.62 41 LEU B CA 1
ATOM 1843 C C . LEU B 1 41 ? -11.375 0.763 3.912 1 98.62 41 LEU B C 1
ATOM 1845 O O . LEU B 1 41 ? -10.281 0.49 3.422 1 98.62 41 LEU B O 1
ATOM 1849 N N . THR B 1 42 ? -12.242 -0.156 4.27 1 97.94 42 THR B N 1
ATOM 1850 C CA . THR B 1 42 ? -11.953 -1.577 4.113 1 97.94 42 THR B CA 1
ATOM 1851 C C . THR B 1 42 ? -11.734 -1.926 2.643 1 97.94 42 THR B C 1
ATOM 1853 O O . THR B 1 42 ? -10.758 -2.6 2.297 1 97.94 42 THR B O 1
ATOM 1856 N N . ALA B 1 43 ? -12.547 -1.378 1.788 1 98.25 43 ALA B N 1
ATOM 1857 C CA . ALA B 1 43 ? -12.438 -1.627 0.354 1 98.25 43 ALA B CA 1
ATOM 1858 C C . ALA B 1 43 ? -11.148 -1.021 -0.209 1 98.25 43 ALA B C 1
ATOM 1860 O O . ALA B 1 43 ? -10.461 -1.648 -1.017 1 98.25 43 ALA B O 1
ATOM 1861 N N . ALA B 1 44 ? -10.867 0.166 0.21 1 98.69 44 ALA B N 1
ATOM 1862 C CA . ALA B 1 44 ? -9.641 0.831 -0.232 1 98.69 44 ALA B CA 1
ATOM 1863 C C . ALA B 1 44 ? -8.406 0.036 0.18 1 98.69 44 ALA B C 1
ATOM 1865 O O . ALA B 1 44 ? -7.473 -0.119 -0.608 1 98.69 44 ALA B O 1
ATOM 1866 N N . GLY B 1 45 ? -8.453 -0.484 1.402 1 98.38 45 GLY B N 1
ATOM 1867 C CA . GLY B 1 45 ? -7.34 -1.27 1.915 1 98.38 45 GLY B CA 1
ATOM 1868 C C . GLY B 1 45 ? -7.133 -2.57 1.163 1 98.38 45 GLY B C 1
ATOM 1869 O O . GLY B 1 45 ? -6.039 -3.141 1.188 1 98.38 45 GLY B O 1
ATOM 1870 N N . ARG B 1 46 ? -8.172 -2.979 0.458 1 98 46 ARG B N 1
ATOM 1871 C CA . ARG B 1 46 ? -8.109 -4.211 -0.319 1 98 46 ARG B CA 1
ATOM 1872 C C . ARG B 1 46 ? -7.801 -3.92 -1.783 1 98 46 ARG B C 1
ATOM 1874 O O . ARG B 1 46 ? -7.801 -4.828 -2.617 1 98 46 ARG B O 1
ATOM 1881 N N . GLY B 1 47 ? -7.527 -2.684 -2.072 1 98.5 47 GLY B N 1
ATOM 1882 C CA . GLY B 1 47 ? -7.211 -2.295 -3.438 1 98.5 47 GLY B CA 1
ATOM 1883 C C . GLY B 1 47 ? -8.414 -2.328 -4.359 1 98.5 47 GLY B C 1
ATOM 1884 O O . GLY B 1 47 ? -8.266 -2.438 -5.578 1 98.5 47 GLY B O 1
ATOM 1885 N N . GLU B 1 48 ? -9.594 -2.164 -3.854 1 98.62 48 GLU B N 1
ATOM 1886 C CA . GLU B 1 48 ? -10.805 -2.395 -4.637 1 98.62 48 GLU B CA 1
ATOM 1887 C C . GLU B 1 48 ? -11.297 -1.104 -5.285 1 98.62 48 GLU B C 1
ATOM 1889 O O . GLU B 1 48 ? -12.266 -1.115 -6.039 1 98.62 48 GLU B O 1
ATOM 1894 N N . LEU B 1 49 ? -10.57 0.001 -5.055 1 98.56 49 LEU B N 1
ATOM 1895 C CA . LEU B 1 49 ? -11.047 1.278 -5.574 1 98.56 49 LEU B CA 1
ATOM 1896 C C . LEU B 1 49 ? -10.211 1.729 -6.766 1 98.56 49 LEU B C 1
ATOM 1898 O O . LEU B 1 49 ? -10.109 2.926 -7.043 1 98.56 49 LEU B O 1
ATOM 1902 N N . TRP B 1 50 ? -9.562 0.812 -7.465 1 97.88 50 TRP B N 1
ATOM 1903 C CA . TRP B 1 50 ? -8.578 1.167 -8.484 1 97.88 50 TRP B CA 1
ATOM 1904 C C . TRP B 1 50 ? -9.219 1.991 -9.594 1 97.88 50 TRP B C 1
ATOM 1906 O O . TRP B 1 50 ? -8.547 2.809 -10.234 1 97.88 50 TRP B O 1
ATOM 1916 N N . GLN B 1 51 ? -10.5 1.898 -9.828 1 97.25 51 GLN B N 1
ATOM 1917 C CA . GLN B 1 51 ? -11.172 2.652 -10.883 1 97.25 51 GLN B CA 1
ATOM 1918 C C . GLN B 1 51 ? -11.219 4.141 -10.547 1 97.25 51 GLN B C 1
ATOM 1920 O O . GLN B 1 51 ? -11.375 4.977 -11.438 1 97.25 51 GLN B O 1
ATOM 1925 N N . TRP B 1 52 ? -11.156 4.48 -9.234 1 98.38 52 TRP B N 1
ATOM 1926 C CA . TRP B 1 52 ? -11.141 5.879 -8.82 1 98.38 52 TRP B CA 1
ATOM 1927 C C . TRP B 1 52 ? -9.945 6.613 -9.422 1 98.38 52 TRP B C 1
ATOM 1929 O O . TRP B 1 52 ? -10 7.82 -9.648 1 98.38 52 TRP B O 1
ATOM 1939 N N . ARG B 1 53 ? -8.883 5.852 -9.758 1 98.44 53 ARG B N 1
ATOM 1940 C CA . ARG B 1 53 ? -7.586 6.445 -10.062 1 98.44 53 ARG B CA 1
ATOM 1941 C C . ARG B 1 53 ? -7.539 6.953 -11.508 1 98.44 53 ARG B C 1
ATOM 1943 O O . ARG B 1 53 ? -6.504 7.434 -11.969 1 98.44 53 ARG B O 1
ATOM 1950 N N . ALA B 1 54 ? -8.688 6.914 -12.195 1 97.25 54 ALA B N 1
ATOM 1951 C CA . ALA B 1 54 ? -8.797 7.418 -13.562 1 97.25 54 ALA B CA 1
ATOM 1952 C C . ALA B 1 54 ? -8.852 8.945 -13.586 1 97.25 54 ALA B C 1
ATOM 1954 O O . ALA B 1 54 ? -8.648 9.562 -14.625 1 97.25 54 ALA B O 1
ATOM 1955 N N . SER B 1 55 ? -9.133 9.602 -12.453 1 97.94 55 SER B N 1
ATOM 1956 C CA . SER B 1 55 ? -9.195 11.062 -12.375 1 97.94 55 SER B CA 1
ATOM 1957 C C . SER B 1 55 ? -8.391 11.578 -11.188 1 97.94 55 SER B C 1
ATOM 1959 O O . SER B 1 55 ? -8.164 10.852 -10.219 1 97.94 55 SER B O 1
ATOM 1961 N N . ALA B 1 56 ? -7.973 12.812 -11.289 1 98.56 56 ALA B N 1
ATOM 1962 C CA . ALA B 1 56 ? -7.227 13.453 -10.211 1 98.56 56 ALA B CA 1
ATOM 1963 C C . ALA B 1 56 ? -8.047 13.492 -8.922 1 98.56 56 ALA B C 1
ATOM 1965 O O . ALA B 1 56 ? -7.531 13.211 -7.84 1 98.56 56 ALA B O 1
ATOM 1966 N N . ARG B 1 57 ? -9.328 13.828 -9.047 1 98.31 57 ARG B N 1
ATOM 1967 C CA . ARG B 1 57 ? -10.195 13.898 -7.875 1 98.31 57 ARG B CA 1
ATOM 1968 C C . ARG B 1 57 ? -10.406 12.516 -7.27 1 98.31 57 ARG B C 1
ATOM 1970 O O . ARG B 1 57 ? -10.477 12.367 -6.047 1 98.31 57 ARG B O 1
ATOM 1977 N N . GLY B 1 58 ? -10.531 11.523 -8.156 1 98.75 58 GLY B N 1
ATOM 1978 C CA . GLY B 1 58 ? -10.641 10.156 -7.668 1 98.75 58 GLY B CA 1
ATOM 1979 C C . GLY B 1 58 ? -9.406 9.688 -6.918 1 98.75 58 GLY B C 1
ATOM 1980 O O . GLY B 1 58 ? -9.516 9.039 -5.875 1 98.75 58 GLY B O 1
ATOM 1981 N N . ARG B 1 59 ? -8.195 10 -7.469 1 98.81 59 ARG B N 1
ATOM 1982 C CA . ARG B 1 59 ? -6.941 9.688 -6.785 1 98.81 59 ARG B CA 1
ATOM 1983 C C . ARG B 1 59 ? -6.875 10.367 -5.422 1 98.81 59 ARG B C 1
ATOM 1985 O O . ARG B 1 59 ? -6.508 9.742 -4.43 1 98.81 59 ARG B O 1
ATOM 1992 N N . LEU B 1 60 ? -7.297 11.633 -5.379 1 98.94 60 LEU B N 1
ATOM 1993 C CA . LEU B 1 60 ? -7.297 12.375 -4.125 1 98.94 60 LEU B CA 1
ATOM 1994 C C . LEU B 1 60 ? -8.258 11.75 -3.119 1 98.94 60 LEU B C 1
ATOM 1996 O O . LEU B 1 60 ? -7.914 11.586 -1.946 1 98.94 60 LEU B O 1
ATOM 2000 N N . ALA B 1 61 ? -9.414 11.383 -3.574 1 98.94 61 ALA B N 1
ATOM 2001 C CA . ALA B 1 61 ? -10.422 10.781 -2.699 1 98.94 61 ALA B CA 1
ATOM 2002 C C . ALA B 1 61 ? -9.898 9.492 -2.076 1 98.94 61 ALA B C 1
ATOM 2004 O O . ALA B 1 61 ? -10.062 9.258 -0.876 1 98.94 61 ALA B O 1
ATOM 2005 N N . GLU B 1 62 ? -9.273 8.648 -2.844 1 98.94 62 GLU B N 1
ATOM 2006 C CA . GLU B 1 62 ? -8.711 7.402 -2.332 1 98.94 62 GLU B CA 1
ATOM 2007 C C . GLU B 1 62 ? -7.641 7.664 -1.283 1 98.94 62 GLU B C 1
ATOM 2009 O O . GLU B 1 62 ? -7.586 6.984 -0.257 1 98.94 62 GLU B O 1
ATOM 2014 N N . VAL B 1 63 ? -6.812 8.656 -1.541 1 98.94 63 VAL B N 1
ATOM 2015 C CA . VAL B 1 63 ? -5.75 9.008 -0.603 1 98.94 63 VAL B CA 1
ATOM 2016 C C . VAL B 1 63 ? -6.359 9.516 0.701 1 98.94 63 VAL B C 1
ATOM 2018 O O . VAL B 1 63 ? -5.902 9.156 1.789 1 98.94 63 VAL B O 1
ATOM 2021 N N . ILE B 1 64 ? -7.441 10.305 0.611 1 98.94 64 ILE B N 1
ATOM 2022 C CA . ILE B 1 64 ? -8.109 10.797 1.81 1 98.94 64 ILE B CA 1
ATOM 2023 C C . ILE B 1 64 ? -8.688 9.633 2.6 1 98.94 64 ILE B C 1
ATOM 2025 O O . ILE B 1 64 ? -8.547 9.562 3.822 1 98.94 64 ILE B O 1
ATOM 2029 N N . VAL B 1 65 ? -9.273 8.703 1.95 1 98.94 65 VAL B N 1
ATOM 2030 C CA . VAL B 1 65 ? -9.859 7.531 2.594 1 98.94 65 VAL B CA 1
ATOM 2031 C C . VAL B 1 65 ? -8.781 6.766 3.352 1 98.94 65 VAL B C 1
ATOM 2033 O O . VAL B 1 65 ? -8.992 6.348 4.496 1 98.94 65 VAL B O 1
ATOM 2036 N N . LEU B 1 66 ? -7.609 6.645 2.801 1 98.88 66 LEU B N 1
ATOM 2037 C CA . LEU B 1 66 ? -6.574 5.762 3.326 1 98.88 66 LEU B CA 1
ATOM 2038 C C . LEU B 1 66 ? -5.711 6.488 4.352 1 98.88 66 LEU B C 1
ATOM 2040 O O . LEU B 1 66 ? -5.133 5.859 5.242 1 98.88 66 LEU B O 1
ATOM 2044 N N . ASP B 1 67 ? -5.652 7.777 4.23 1 98.88 67 ASP B N 1
ATOM 2045 C CA . ASP B 1 67 ? -4.703 8.516 5.059 1 98.88 67 ASP B CA 1
ATOM 2046 C C . ASP B 1 67 ? -5.422 9.258 6.188 1 98.88 67 ASP B C 1
ATOM 2048 O O . ASP B 1 67 ? -4.988 9.211 7.34 1 98.88 67 ASP B O 1
ATOM 2052 N N . GLN B 1 68 ? -6.504 9.914 5.93 1 98.75 68 GLN B N 1
ATOM 2053 C CA . GLN B 1 68 ? -7.176 10.773 6.902 1 98.75 68 GLN B CA 1
ATOM 2054 C C . GLN B 1 68 ? -8.211 9.992 7.703 1 98.75 68 GLN B C 1
ATOM 2056 O O . GLN B 1 68 ? -8.25 10.078 8.93 1 98.75 68 GLN B O 1
ATOM 2061 N N . PHE B 1 69 ? -9.008 9.195 7.059 1 98.75 69 PHE B N 1
ATOM 2062 C CA . PHE B 1 69 ? -10.141 8.57 7.715 1 98.75 69 PHE B CA 1
ATOM 2063 C C . PHE B 1 69 ? -9.68 7.598 8.797 1 98.75 69 PHE B C 1
ATOM 2065 O O . PHE B 1 69 ? -10.258 7.543 9.883 1 98.75 69 PHE B O 1
ATOM 2072 N N . PRO B 1 70 ? -8.562 6.828 8.523 1 98.69 70 PRO B N 1
ATOM 2073 C CA . PRO B 1 70 ? -8.141 5.934 9.602 1 98.69 70 PRO B CA 1
ATOM 2074 C C . PRO B 1 70 ? -7.777 6.68 10.883 1 98.69 70 PRO B C 1
ATOM 2076 O O . PRO B 1 70 ? -7.965 6.156 11.984 1 98.69 70 PRO B O 1
ATOM 2079 N N . ARG B 1 71 ? -7.285 7.863 10.758 1 98.06 71 ARG B N 1
ATOM 2080 C CA . ARG B 1 71 ? -6.879 8.664 11.906 1 98.06 71 ARG B CA 1
ATOM 2081 C C . ARG B 1 71 ? -8.094 9.156 12.688 1 98.06 71 ARG B C 1
ATOM 2083 O O . ARG B 1 71 ? -7.977 9.586 13.836 1 98.06 71 ARG B O 1
ATOM 2090 N N . HIS B 1 72 ? -9.273 9.148 12.07 1 98.38 72 HIS B N 1
ATOM 2091 C CA . HIS B 1 72 ? -10.539 9.398 12.75 1 98.38 72 HIS B CA 1
ATOM 2092 C C . HIS B 1 72 ? -11.164 8.102 13.25 1 98.38 72 HIS B C 1
ATOM 2094 O O . HIS B 1 72 ? -11.547 8 14.422 1 98.38 72 HIS B O 1
ATOM 2100 N N . ILE B 1 73 ? -11.211 7.082 12.484 1 98.38 73 ILE B N 1
ATOM 2101 C CA . ILE B 1 73 ? -11.922 5.836 12.734 1 98.38 73 ILE B CA 1
ATOM 2102 C C . ILE B 1 73 ? -11.219 5.051 13.836 1 98.38 73 ILE B C 1
ATOM 2104 O O . ILE B 1 73 ? -11.867 4.445 14.695 1 98.38 73 ILE B O 1
ATOM 2108 N N . HIS B 1 74 ? -9.914 5.059 13.789 1 98.31 74 HIS B N 1
ATOM 2109 C CA . HIS B 1 74 ? -9.117 4.219 14.68 1 98.31 74 HIS B CA 1
ATOM 2110 C C . HIS B 1 74 ? -8.211 5.062 15.57 1 98.31 74 HIS B C 1
ATOM 2112 O O . HIS B 1 74 ? -7.105 4.645 15.906 1 98.31 74 HIS B O 1
ATOM 2118 N N . ARG B 1 75 ? -8.672 6.199 15.898 1 95.5 75 ARG B N 1
ATOM 2119 C CA . ARG B 1 75 ? -7.871 7.125 16.703 1 95.5 75 ARG B CA 1
ATOM 2120 C C . ARG B 1 75 ? -7.363 6.453 17.969 1 95.5 75 ARG B C 1
ATOM 2122 O O . ARG B 1 75 ? -8.133 5.809 18.688 1 95.5 75 ARG B O 1
ATOM 2129 N N . GLY B 1 76 ? -6.035 6.547 18.188 1 93.56 76 GLY B N 1
ATOM 2130 C CA . GLY B 1 76 ? -5.449 6.039 19.422 1 93.56 76 GLY B CA 1
ATOM 2131 C C . GLY B 1 76 ? -4.977 4.598 19.312 1 93.56 76 GLY B C 1
ATOM 2132 O O . GLY B 1 76 ? -4.449 4.035 20.266 1 93.56 76 GLY B O 1
ATOM 2133 N N . SER B 1 77 ? -5.148 4.027 18.156 1 96.69 77 SER B N 1
ATOM 2134 C CA . SER B 1 77 ? -4.711 2.648 17.953 1 96.69 77 SER B CA 1
ATOM 2135 C C . SER B 1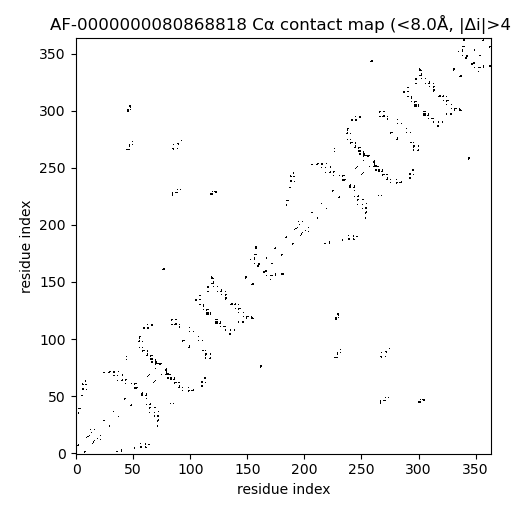 77 ? -3.709 2.551 16.812 1 96.69 77 SER B C 1
ATOM 2137 O O . SER B 1 77 ? -3.533 3.504 16.047 1 96.69 77 SER B O 1
ATOM 2139 N N . LYS B 1 78 ? -3.057 1.395 16.672 1 96.81 78 LYS B N 1
ATOM 2140 C CA . LYS B 1 78 ? -2.086 1.165 15.609 1 96.81 78 LYS B CA 1
ATOM 2141 C C . LYS B 1 78 ? -2.754 1.213 14.234 1 96.81 78 LYS B C 1
ATOM 2143 O O . LYS B 1 78 ? -2.113 1.552 13.242 1 96.81 78 LYS B O 1
ATOM 2148 N N . LEU B 1 79 ? -4.051 0.973 14.203 1 97.81 79 LEU B N 1
ATOM 2149 C CA . LEU B 1 79 ? -4.773 0.913 12.938 1 97.81 79 LEU B CA 1
ATOM 2150 C C . LEU B 1 79 ? -4.914 2.303 12.328 1 97.81 79 LEU B C 1
ATOM 2152 O O . LEU B 1 79 ? -5.188 2.434 11.133 1 97.81 79 LEU B O 1
ATOM 2156 N N . ALA B 1 80 ? -4.719 3.332 13.117 1 98 80 ALA B N 1
ATOM 2157 C CA . ALA B 1 80 ? -4.777 4.695 12.594 1 98 80 ALA B CA 1
ATOM 2158 C C . ALA B 1 80 ? -3.717 4.922 11.523 1 98 80 ALA B C 1
ATOM 2160 O O . ALA B 1 80 ? -3.859 5.809 10.68 1 98 80 ALA B O 1
ATOM 2161 N N . PHE B 1 81 ? -2.656 4.059 11.562 1 97.94 81 PHE B N 1
ATOM 2162 C CA . PHE B 1 81 ? -1.53 4.266 10.656 1 97.94 81 PHE B CA 1
ATOM 2163 C C . PHE B 1 81 ? -1.387 3.094 9.695 1 97.94 81 PHE B C 1
ATOM 2165 O O . PHE B 1 81 ? -0.452 3.055 8.891 1 97.94 81 PHE B O 1
ATOM 2172 N N . ALA B 1 82 ? -2.33 2.189 9.695 1 97.31 82 ALA B N 1
ATOM 2173 C CA . ALA B 1 82 ? -2.178 0.884 9.062 1 97.31 82 ALA B CA 1
ATOM 2174 C C . ALA B 1 82 ? -2.078 1.022 7.543 1 97.31 82 ALA B C 1
ATOM 2176 O O . ALA B 1 82 ? -1.441 0.201 6.879 1 97.31 82 ALA B O 1
ATOM 2177 N N . TRP B 1 83 ? -2.629 2.115 7.004 1 98.38 83 TRP B N 1
ATOM 2178 C CA . TRP B 1 83 ? -2.688 2.232 5.551 1 98.38 83 TRP B CA 1
ATOM 2179 C C . TRP B 1 83 ? -1.754 3.332 5.059 1 98.38 83 TRP B C 1
ATOM 2181 O O . TRP B 1 83 ? -1.784 3.697 3.879 1 98.38 83 TRP B O 1
ATOM 2191 N N . ASP B 1 84 ? -0.844 3.797 5.918 1 98.62 84 ASP B N 1
ATOM 2192 C CA . ASP B 1 84 ? 0.055 4.883 5.539 1 98.62 84 ASP B CA 1
ATOM 2193 C C . ASP B 1 84 ? 0.888 4.508 4.316 1 98.62 84 ASP B C 1
ATOM 2195 O O . ASP B 1 84 ? 1 5.289 3.373 1 98.62 84 ASP B O 1
ATOM 2199 N N . PRO B 1 85 ? 1.451 3.305 4.285 1 98.62 85 PRO B N 1
ATOM 2200 C CA . PRO B 1 85 ? 2.248 2.965 3.104 1 98.62 85 PRO B CA 1
ATOM 2201 C C . PRO B 1 85 ? 1.412 2.904 1.826 1 98.62 85 PRO B C 1
ATOM 2203 O O . PRO B 1 85 ? 1.873 3.326 0.762 1 98.62 85 PRO B O 1
ATOM 2206 N N . LEU B 1 86 ? 0.207 2.428 1.941 1 98.81 86 LEU B N 1
ATOM 2207 C CA . LEU B 1 86 ? -0.685 2.352 0.789 1 98.81 86 LEU B CA 1
ATOM 2208 C C . LEU B 1 86 ? -1.03 3.746 0.276 1 98.81 86 LEU B C 1
ATOM 2210 O O . LEU B 1 86 ? -0.966 4.004 -0.928 1 98.81 86 LEU B O 1
ATOM 2214 N N . ALA B 1 87 ? -1.369 4.621 1.2 1 98.94 87 ALA B N 1
ATOM 2215 C CA . ALA B 1 87 ? -1.666 6.004 0.838 1 98.94 87 ALA B CA 1
ATOM 2216 C C . ALA B 1 87 ? -0.465 6.668 0.169 1 98.94 87 ALA B C 1
ATOM 2218 O O . ALA B 1 87 ? -0.616 7.387 -0.82 1 98.94 87 ALA B O 1
ATOM 2219 N N . LEU B 1 88 ? 0.694 6.367 0.709 1 98.94 88 LEU B N 1
ATOM 2220 C CA . LEU B 1 88 ? 1.907 6.996 0.204 1 98.94 88 LEU B CA 1
ATOM 2221 C C . LEU B 1 88 ? 2.178 6.578 -1.237 1 98.94 88 LEU B C 1
ATOM 2223 O O . LEU B 1 88 ? 2.416 7.426 -2.1 1 98.94 88 LEU B O 1
ATOM 2227 N N . VAL B 1 89 ? 2.133 5.297 -1.533 1 98.94 89 VAL B N 1
ATOM 2228 C CA . VAL B 1 89 ? 2.52 4.871 -2.875 1 98.94 89 VAL B CA 1
ATOM 2229 C C . VAL B 1 89 ? 1.468 5.328 -3.885 1 98.94 89 VAL B C 1
ATOM 2231 O O . VAL B 1 89 ? 1.796 5.652 -5.027 1 98.94 89 VAL B O 1
ATOM 2234 N N . LEU B 1 90 ? 0.221 5.414 -3.449 1 98.94 90 LEU B N 1
ATOM 2235 C CA . LEU B 1 90 ? -0.808 5.938 -4.34 1 98.94 90 LEU B CA 1
ATOM 2236 C C . LEU B 1 90 ? -0.623 7.434 -4.566 1 98.94 90 LEU B C 1
ATOM 2238 O O . LEU B 1 90 ? -0.83 7.93 -5.676 1 98.94 90 LEU B O 1
ATOM 2242 N N . ALA B 1 91 ? -0.25 8.141 -3.545 1 98.94 91 ALA B N 1
ATOM 2243 C CA . ALA B 1 91 ? 0.079 9.555 -3.705 1 98.94 91 ALA B CA 1
ATOM 2244 C C . ALA B 1 91 ? 1.274 9.742 -4.637 1 98.94 91 ALA B C 1
ATOM 2246 O O . ALA B 1 91 ? 1.279 10.633 -5.484 1 98.94 91 ALA B O 1
ATOM 2247 N N . GLN B 1 92 ? 2.275 8.891 -4.477 1 98.94 92 GLN B N 1
ATOM 2248 C CA . GLN B 1 92 ? 3.451 8.938 -5.34 1 98.94 92 GLN B CA 1
ATOM 2249 C C . GLN B 1 92 ? 3.068 8.742 -6.805 1 98.94 92 GLN B C 1
ATOM 2251 O O . GLN B 1 92 ? 3.566 9.445 -7.684 1 98.94 92 GLN B O 1
ATOM 2256 N N . GLU B 1 93 ? 2.186 7.816 -7.043 1 98.88 93 GLU B N 1
ATOM 2257 C CA . GLU B 1 93 ? 1.721 7.578 -8.406 1 98.88 93 GLU B CA 1
ATOM 2258 C C . GLU B 1 93 ? 0.946 8.773 -8.945 1 98.88 93 GLU B C 1
ATOM 2260 O O . GLU B 1 93 ? 1.105 9.156 -10.102 1 98.88 93 GLU B O 1
ATOM 2265 N N . ALA B 1 94 ? 0.09 9.336 -8.094 1 98.81 94 ALA B N 1
ATOM 2266 C CA . ALA B 1 94 ? -0.668 10.516 -8.508 1 98.81 94 ALA B CA 1
ATOM 2267 C C . ALA B 1 94 ? 0.264 11.648 -8.914 1 98.81 94 ALA B C 1
ATOM 2269 O O . ALA B 1 94 ? 0.047 12.297 -9.945 1 98.81 94 ALA B O 1
ATOM 2270 N N . VAL B 1 95 ? 1.312 11.844 -8.148 1 98.56 95 VAL B N 1
ATOM 2271 C CA . VAL B 1 95 ? 2.277 12.906 -8.406 1 98.56 95 VAL B CA 1
ATOM 2272 C C . VAL B 1 95 ? 3.076 12.578 -9.672 1 98.56 95 VAL B C 1
ATOM 2274 O O . VAL B 1 95 ? 3.301 13.453 -10.508 1 98.56 95 VAL B O 1
ATOM 2277 N N . ALA B 1 96 ? 3.471 11.328 -9.773 1 98 96 ALA B N 1
ATOM 2278 C CA . ALA B 1 96 ? 4.254 10.906 -10.93 1 98 96 ALA B CA 1
ATOM 2279 C C . ALA B 1 96 ? 3.492 11.164 -12.227 1 98 96 ALA B C 1
ATOM 2281 O O . ALA B 1 96 ? 4.094 11.484 -13.258 1 98 96 ALA B O 1
ATOM 2282 N N . HIS B 1 97 ? 2.199 11.133 -12.125 1 96.38 97 HIS B N 1
ATOM 2283 C CA . HIS B 1 97 ? 1.369 11.336 -13.312 1 96.38 97 HIS B CA 1
ATOM 2284 C C . HIS B 1 97 ? 0.81 12.75 -13.359 1 96.38 97 HIS B C 1
ATOM 2286 O O . HIS B 1 97 ? -0.106 13.031 -14.141 1 96.38 97 HIS B O 1
ATOM 2292 N N . GLN B 1 98 ? 1.258 13.594 -12.5 1 97.81 98 GLN B N 1
ATOM 2293 C CA . GLN B 1 98 ? 0.976 15.023 -12.445 1 97.81 98 GLN B CA 1
ATOM 2294 C C . GLN B 1 98 ? -0.5 15.281 -12.148 1 97.81 98 GLN B C 1
ATOM 2296 O O . GLN B 1 98 ? -1.069 16.266 -12.625 1 97.81 98 GLN B O 1
ATOM 2301 N N . ALA B 1 99 ? -1.126 14.328 -11.492 1 98 99 ALA B N 1
ATOM 2302 C CA . ALA B 1 99 ? -2.531 14.492 -11.133 1 98 99 ALA B CA 1
ATOM 2303 C C . ALA B 1 99 ? -2.723 15.672 -10.18 1 98 99 ALA B C 1
ATOM 2305 O O . ALA B 1 99 ? -3.785 16.297 -10.164 1 98 99 ALA B O 1
ATOM 2306 N N . ASP B 1 100 ? -1.685 15.961 -9.406 1 97.94 100 ASP B N 1
ATOM 2307 C CA . ASP B 1 100 ? -1.75 17.062 -8.453 1 97.94 100 ASP B CA 1
ATOM 2308 C C . ASP B 1 100 ? -1.981 18.391 -9.172 1 97.94 100 ASP B C 1
ATOM 2310 O O . ASP B 1 100 ? -2.678 19.266 -8.656 1 97.94 100 ASP B O 1
ATOM 2314 N N . ARG B 1 101 ? -1.518 18.484 -10.375 1 97.19 101 ARG B N 1
ATOM 2315 C CA . ARG B 1 101 ? -1.611 19.734 -11.117 1 97.19 101 ARG B CA 1
ATOM 2316 C C . ARG B 1 101 ? -3.049 20.016 -11.547 1 97.19 101 ARG B C 1
ATOM 2318 O O . ARG B 1 101 ? -3.383 21.141 -11.93 1 97.19 101 ARG B O 1
ATOM 2325 N N . LEU B 1 102 ? -3.879 19.031 -11.5 1 98 102 LEU B N 1
ATOM 2326 C CA . LEU B 1 102 ? -5.27 19.141 -11.93 1 98 102 LEU B CA 1
ATOM 2327 C C . LEU B 1 102 ? -6.184 19.422 -10.734 1 98 102 LEU B C 1
ATOM 2329 O O . LEU B 1 102 ? -7.402 19.516 -10.898 1 98 102 LEU B O 1
ATOM 2333 N N . LEU B 1 103 ? -5.57 19.562 -9.562 1 98.19 103 LEU B N 1
ATOM 2334 C CA . LEU B 1 103 ? -6.328 19.797 -8.336 1 98.19 103 LEU B CA 1
ATOM 2335 C C . LEU B 1 103 ? -6.164 21.234 -7.871 1 98.19 103 LEU B C 1
ATOM 2337 O O . LEU B 1 103 ? -5.152 21.875 -8.156 1 98.19 103 LEU B O 1
ATOM 2341 N N . ASP B 1 104 ? -7.227 21.688 -7.121 1 95.69 104 ASP B N 1
ATOM 2342 C CA . ASP B 1 104 ? -7.055 22.938 -6.406 1 95.69 104 ASP B CA 1
ATOM 2343 C C . ASP B 1 104 ? -5.867 22.875 -5.453 1 95.69 104 ASP B C 1
ATOM 2345 O O . ASP B 1 104 ? -5.641 21.859 -4.801 1 95.69 104 ASP B O 1
ATOM 2349 N N . VAL B 1 105 ? -5.191 23.953 -5.375 1 95.06 105 VAL B N 1
ATOM 2350 C CA . VAL B 1 105 ? -3.973 24 -4.574 1 95.06 105 VAL B CA 1
ATOM 2351 C C . VAL B 1 105 ? -4.281 23.578 -3.143 1 95.06 105 VAL B C 1
ATOM 2353 O O . VAL B 1 105 ? -3.52 22.812 -2.533 1 95.06 105 VAL B O 1
ATOM 2356 N N . ALA B 1 106 ? -5.438 24.016 -2.648 1 91.44 106 ALA B N 1
ATOM 2357 C CA . ALA B 1 106 ? -5.797 23.703 -1.269 1 91.44 106 ALA B CA 1
ATOM 2358 C C . ALA B 1 106 ? -6.016 22.203 -1.093 1 91.44 106 ALA B C 1
ATOM 2360 O O . ALA B 1 106 ? -5.809 21.656 -0.004 1 91.44 106 ALA B O 1
ATOM 2361 N N . TRP B 1 107 ? -6.406 21.531 -2.15 1 97.31 107 TRP B N 1
ATOM 2362 C CA . TRP B 1 107 ? -6.668 20.094 -2.082 1 97.31 107 TRP B CA 1
ATOM 2363 C C . TRP B 1 107 ? -5.379 19.297 -2.238 1 97.31 107 TRP B C 1
ATOM 2365 O O . TRP B 1 107 ? -5.277 18.172 -1.75 1 97.31 107 TRP B O 1
ATOM 2375 N N . ARG B 1 108 ? -4.379 19.875 -2.883 1 98.31 108 ARG B N 1
ATOM 2376 C CA . ARG B 1 108 ? -3.109 19.219 -3.143 1 98.31 108 ARG B CA 1
ATOM 2377 C C . ARG B 1 108 ? -2.434 18.797 -1.84 1 98.31 108 ARG B C 1
ATOM 2379 O O . ARG B 1 108 ? -1.757 17.766 -1.785 1 98.31 108 ARG B O 1
ATOM 2386 N N . ALA B 1 109 ? -2.604 19.609 -0.833 1 98.19 109 ALA B N 1
ATOM 2387 C CA . ALA B 1 109 ? -1.98 19.328 0.458 1 98.19 109 ALA B CA 1
ATOM 2388 C C . ALA B 1 109 ? -2.365 17.938 0.962 1 98.19 109 ALA B C 1
ATOM 2390 O O . ALA B 1 109 ? -1.533 17.219 1.522 1 98.19 109 ALA B O 1
ATOM 2391 N N . PHE B 1 110 ? -3.631 17.578 0.71 1 98.75 110 PHE B N 1
ATOM 2392 C CA . PHE B 1 110 ? -4.117 16.281 1.195 1 98.75 110 PHE B CA 1
ATOM 2393 C C . PHE B 1 110 ? -3.59 15.148 0.33 1 98.75 110 PHE B C 1
ATOM 2395 O O . PHE B 1 110 ? -3.502 14.008 0.783 1 98.75 110 PHE B O 1
ATOM 2402 N N . LEU B 1 111 ? -3.223 15.438 -0.915 1 98.88 111 LEU B N 1
ATOM 2403 C CA . LEU B 1 111 ? -2.551 14.445 -1.751 1 98.88 111 LEU B CA 1
ATOM 2404 C C . LEU B 1 111 ? -1.112 14.234 -1.294 1 98.88 111 LEU B C 1
ATOM 2406 O O . LEU B 1 111 ? -0.583 13.125 -1.389 1 98.88 111 LEU B O 1
ATOM 2410 N N . PHE B 1 112 ? -0.496 15.312 -0.729 1 98.88 112 PHE B N 1
ATOM 2411 C CA . PHE B 1 112 ? 0.909 15.273 -0.344 1 98.88 112 PHE B CA 1
ATOM 2412 C C . PHE B 1 112 ?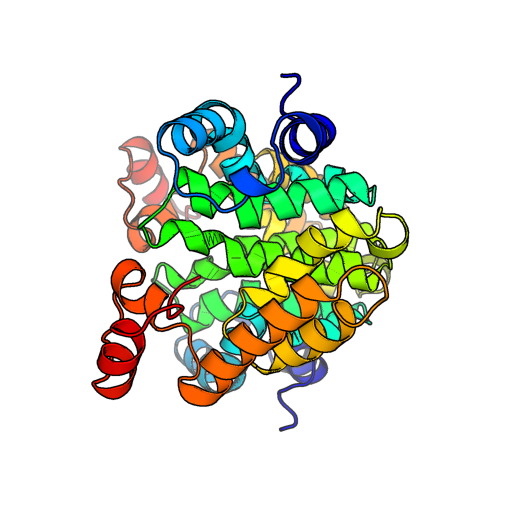 1.062 14.797 1.096 1 98.88 112 PHE B C 1
ATOM 2414 O O . PHE B 1 112 ? 2.148 14.383 1.506 1 98.88 112 PHE B O 1
ATOM 2421 N N . MET B 1 113 ? 0.059 14.719 1.837 1 98.75 113 MET B N 1
ATOM 2422 C CA . MET B 1 113 ? 0.125 14.492 3.279 1 98.75 113 MET B CA 1
ATOM 2423 C C . MET B 1 113 ? 0.69 13.117 3.59 1 98.75 113 MET B C 1
ATOM 2425 O O . MET B 1 113 ? 1.431 12.945 4.559 1 98.75 113 MET B O 1
ATOM 2429 N N . PRO B 1 114 ? 0.405 12.102 2.799 1 98.94 114 PRO B N 1
ATOM 2430 C CA . PRO B 1 114 ? 1.033 10.812 3.086 1 98.94 114 PRO B CA 1
ATOM 2431 C C . PRO B 1 114 ? 2.557 10.898 3.139 1 98.94 114 PRO B C 1
ATOM 2433 O O . PRO B 1 114 ? 3.193 10.156 3.891 1 98.94 114 PRO B O 1
ATOM 2436 N N . TYR B 1 115 ? 3.166 11.789 2.342 1 98.94 115 TYR B N 1
ATOM 2437 C CA . TYR B 1 115 ? 4.605 12.008 2.434 1 98.94 115 TYR B CA 1
ATOM 2438 C C . TYR B 1 115 ? 4.992 12.516 3.814 1 98.94 115 TYR B C 1
ATOM 2440 O O . TYR B 1 115 ? 5.953 12.031 4.418 1 98.94 115 TYR B O 1
ATOM 2448 N N . MET B 1 116 ? 4.215 13.414 4.293 1 98.81 116 MET B N 1
ATOM 2449 C CA . MET B 1 116 ? 4.434 14.016 5.605 1 98.81 116 MET B CA 1
ATOM 2450 C C . MET B 1 116 ? 4.262 12.977 6.711 1 98.81 116 MET B C 1
ATOM 2452 O O . MET B 1 116 ? 4.961 13.031 7.727 1 98.81 116 MET B O 1
ATOM 2456 N N . HIS B 1 117 ? 3.457 11.984 6.504 1 98.75 117 HIS B N 1
ATOM 2457 C CA . HIS B 1 117 ? 3.141 10.984 7.52 1 98.75 117 HIS B CA 1
ATOM 2458 C C . HIS B 1 117 ? 4.141 9.836 7.492 1 98.75 117 HIS B C 1
ATOM 2460 O O . HIS B 1 117 ? 4.129 8.977 8.383 1 98.75 117 HIS B O 1
ATOM 2466 N N . SER B 1 118 ? 5.016 9.805 6.527 1 98.75 118 SER B N 1
ATOM 2467 C CA . SER B 1 118 ? 6.035 8.766 6.43 1 98.75 118 SER B CA 1
ATOM 2468 C C . SER B 1 118 ? 7.082 8.914 7.527 1 98.75 118 SER B C 1
ATOM 2470 O O . SER B 1 118 ? 7.402 10.031 7.938 1 98.75 118 SER B O 1
ATOM 2472 N N . GLU B 1 119 ? 7.684 7.828 7.98 1 98.44 119 GLU B N 1
ATOM 2473 C CA . GLU B 1 119 ? 8.82 7.883 8.891 1 98.44 119 GLU B CA 1
ATOM 2474 C C . GLU B 1 119 ? 10.141 7.656 8.148 1 98.44 119 GLU B C 1
ATOM 2476 O O . GLU B 1 119 ? 11.023 6.957 8.648 1 98.44 119 GLU B O 1
ATOM 2481 N N . SER B 1 120 ? 10.195 8.125 6.902 1 98.62 120 SER B N 1
ATOM 2482 C CA . SER B 1 120 ? 11.391 8.078 6.059 1 98.62 120 SER B CA 1
ATOM 2483 C C . SER B 1 120 ? 11.875 9.484 5.715 1 98.62 120 SER B C 1
ATOM 2485 O O . SER B 1 120 ? 11.141 10.266 5.098 1 98.62 120 SER B O 1
ATOM 2487 N N . LEU B 1 121 ? 13.086 9.742 6.059 1 98.31 121 LEU B N 1
ATOM 2488 C CA . LEU B 1 121 ? 13.656 11.047 5.742 1 98.31 121 LEU B CA 1
ATOM 2489 C C . LEU B 1 121 ? 13.742 11.25 4.234 1 98.31 121 LEU B C 1
ATOM 2491 O O . LEU B 1 121 ? 13.57 12.367 3.746 1 98.31 121 LEU B O 1
ATOM 2495 N N . MET B 1 122 ? 13.984 10.164 3.549 1 98.12 122 MET B N 1
ATOM 2496 C CA . MET B 1 122 ? 14.023 10.227 2.09 1 98.12 122 MET B CA 1
ATOM 2497 C C . MET B 1 122 ? 12.695 10.711 1.528 1 98.12 122 MET B C 1
ATOM 2499 O O . MET B 1 122 ? 12.672 11.539 0.614 1 98.12 122 MET B O 1
ATOM 2503 N N . ILE B 1 123 ? 11.617 10.234 2.098 1 98.81 123 ILE B N 1
ATOM 2504 C CA . ILE B 1 123 ? 10.281 10.625 1.656 1 98.81 123 ILE B CA 1
ATOM 2505 C C . ILE B 1 123 ? 10.008 12.07 2.047 1 98.81 123 ILE B C 1
ATOM 2507 O O . ILE B 1 123 ? 9.398 12.82 1.278 1 98.81 123 ILE B O 1
ATOM 2511 N N . HIS B 1 124 ? 10.492 12.508 3.176 1 98.81 124 HIS B N 1
ATOM 2512 C CA . HIS B 1 124 ? 10.297 13.883 3.629 1 98.81 124 HIS B CA 1
ATOM 2513 C C . HIS B 1 124 ? 11.031 14.867 2.725 1 98.81 124 HIS B C 1
ATOM 2515 O O . HIS B 1 124 ? 10.562 15.992 2.52 1 98.81 124 HIS B O 1
ATOM 2521 N N . ASP B 1 125 ? 12.141 14.461 2.197 1 98.44 125 ASP B N 1
ATOM 2522 C CA . ASP B 1 125 ? 12.836 15.328 1.253 1 98.44 125 ASP B CA 1
ATOM 2523 C C . ASP B 1 125 ? 11.953 15.633 0.041 1 98.44 125 ASP B C 1
ATOM 2525 O O . ASP B 1 125 ? 11.891 16.781 -0.416 1 98.44 125 ASP B O 1
ATOM 2529 N N . GLU B 1 126 ? 11.289 14.633 -0.429 1 98.5 126 GLU B N 1
ATOM 2530 C CA . GLU B 1 126 ? 10.352 14.836 -1.53 1 98.5 126 GLU B CA 1
ATOM 2531 C C . GLU B 1 126 ? 9.148 15.664 -1.087 1 98.5 126 GLU B C 1
ATOM 2533 O O . GLU B 1 126 ? 8.633 16.484 -1.852 1 98.5 126 GLU B O 1
ATOM 2538 N N . ALA B 1 127 ? 8.711 15.438 0.141 1 98.75 127 ALA B N 1
ATOM 2539 C CA . ALA B 1 127 ? 7.574 16.188 0.668 1 98.75 127 ALA B CA 1
ATOM 2540 C C . ALA B 1 127 ? 7.867 17.688 0.697 1 98.75 127 ALA B C 1
ATOM 2542 O O . ALA B 1 127 ? 7.012 18.5 0.341 1 98.75 127 ALA B O 1
ATOM 2543 N N . LEU B 1 128 ? 9.086 18.016 1.122 1 98.69 128 LEU B N 1
ATOM 2544 C CA . LEU B 1 128 ? 9.469 19.422 1.157 1 98.69 128 LEU B CA 1
ATOM 2545 C C . LEU B 1 128 ? 9.352 20.062 -0.227 1 98.69 128 LEU B C 1
ATOM 2547 O O . LEU B 1 128 ? 8.859 21.172 -0.363 1 98.69 128 LEU B O 1
ATOM 2551 N N . ARG B 1 129 ? 9.781 19.344 -1.205 1 98.31 129 ARG B N 1
ATOM 2552 C CA . ARG B 1 129 ? 9.688 19.828 -2.576 1 98.31 129 ARG B CA 1
ATOM 2553 C C . ARG B 1 129 ? 8.227 20.016 -2.986 1 98.31 129 ARG B C 1
ATOM 2555 O O . ARG B 1 129 ? 7.871 21.047 -3.568 1 98.31 129 ARG B O 1
ATOM 2562 N N . LEU B 1 130 ? 7.387 19.094 -2.666 1 98.56 130 LEU B N 1
ATOM 2563 C CA . LEU B 1 130 ? 5.988 19.094 -3.078 1 98.56 130 LEU B CA 1
ATOM 2564 C C . LEU B 1 130 ? 5.227 20.219 -2.396 1 98.56 130 LEU B C 1
ATOM 2566 O O . LEU B 1 130 ? 4.43 20.922 -3.035 1 98.56 130 LEU B O 1
ATOM 2570 N N . PHE B 1 131 ? 5.52 20.438 -1.144 1 98.56 131 PHE B N 1
ATOM 2571 C CA . PHE B 1 131 ? 4.797 21.453 -0.383 1 98.56 131 PHE B CA 1
ATOM 2572 C C . PHE B 1 131 ? 5.328 22.844 -0.687 1 98.56 131 PHE B C 1
ATOM 2574 O O . PHE B 1 131 ? 4.691 23.844 -0.349 1 98.56 131 PHE B O 1
ATOM 2581 N N . ALA B 1 132 ? 6.535 22.922 -1.301 1 98.12 132 ALA B N 1
ATOM 2582 C CA . ALA B 1 132 ? 7.137 24.203 -1.63 1 98.12 132 ALA B CA 1
ATOM 2583 C C . ALA B 1 132 ? 6.477 24.828 -2.859 1 98.12 132 ALA B C 1
ATOM 2585 O O . ALA B 1 132 ? 7.09 24.906 -3.926 1 98.12 132 ALA B O 1
ATOM 2586 N N . GLN B 1 133 ? 5.328 25.281 -2.787 1 96.75 133 GLN B N 1
ATOM 2587 C CA . GLN B 1 133 ? 4.582 25.953 -3.842 1 96.75 133 GLN B CA 1
ATOM 2588 C C . GLN B 1 133 ? 3.646 27.016 -3.26 1 96.75 133 GLN B C 1
ATOM 2590 O O . GLN B 1 133 ? 3.211 26.906 -2.111 1 96.75 133 GLN B O 1
ATOM 2595 N N . PRO B 1 134 ? 3.34 28.078 -4.094 1 97.38 134 PRO B N 1
ATOM 2596 C CA . PRO B 1 134 ? 2.43 29.109 -3.6 1 97.38 134 PRO B CA 1
ATOM 2597 C C . PRO B 1 134 ? 1.084 28.547 -3.146 1 97.38 134 PRO B C 1
ATOM 2599 O O . PRO B 1 134 ? 0.494 27.719 -3.84 1 97.38 134 PRO B O 1
ATOM 2602 N N . GLY B 1 135 ? 0.702 28.938 -1.979 1 97.31 135 GLY B N 1
ATOM 2603 C CA . GLY B 1 135 ? -0.589 28.516 -1.461 1 97.31 135 GLY B CA 1
ATOM 2604 C C . GLY B 1 135 ? -0.484 27.422 -0.417 1 97.31 135 GLY B C 1
ATOM 2605 O O . GLY B 1 135 ? -1.457 27.125 0.28 1 97.31 135 GLY B O 1
ATOM 2606 N N . LEU B 1 136 ? 0.704 26.844 -0.259 1 98.06 136 LEU B N 1
ATOM 2607 C CA . LEU B 1 136 ? 0.871 25.75 0.684 1 98.06 136 LEU B CA 1
ATOM 2608 C C . LEU B 1 136 ? 1.903 26.094 1.75 1 98.06 136 LEU B C 1
ATOM 2610 O O . LEU B 1 136 ? 2.564 25.203 2.295 1 98.06 136 LEU B O 1
ATOM 2614 N N . GLU B 1 137 ? 2.07 27.391 2.057 1 98.19 137 GLU B N 1
ATOM 2615 C CA . GLU B 1 137 ? 3.113 27.859 2.965 1 98.19 137 GLU B CA 1
ATOM 2616 C C . GLU B 1 137 ? 2.928 27.281 4.363 1 98.19 137 GLU B C 1
ATOM 2618 O O . GLU B 1 137 ? 3.9 26.891 5.012 1 98.19 137 GLU B O 1
ATOM 2623 N N . GLU B 1 138 ? 1.713 27.312 4.824 1 97.19 138 GLU B N 1
ATOM 2624 C CA . GLU B 1 138 ? 1.452 26.766 6.148 1 97.19 138 GLU B CA 1
ATOM 2625 C C . GLU B 1 138 ? 1.742 25.266 6.188 1 97.19 138 GLU B C 1
ATOM 2627 O O . GLU B 1 138 ? 2.307 24.766 7.16 1 97.19 138 GLU B O 1
ATOM 2632 N N . ASN B 1 139 ? 1.339 24.547 5.156 1 97.81 139 ASN B N 1
ATOM 2633 C CA . ASN B 1 139 ? 1.635 23.125 5.062 1 97.81 139 ASN B CA 1
ATOM 2634 C C . ASN B 1 139 ? 3.137 22.875 5.008 1 97.81 139 ASN B C 1
ATOM 2636 O O . ASN B 1 139 ? 3.623 21.891 5.574 1 97.81 139 ASN B O 1
ATOM 2640 N N . LEU B 1 140 ? 3.838 23.734 4.316 1 98.5 140 LEU B N 1
ATOM 2641 C CA . LEU B 1 140 ? 5.289 23.609 4.242 1 98.5 140 LEU B CA 1
ATOM 2642 C C . LEU B 1 140 ? 5.918 23.734 5.625 1 98.5 140 LEU B C 1
ATOM 2644 O O . LEU B 1 140 ? 6.824 22.969 5.973 1 98.5 140 LEU B O 1
ATOM 2648 N N . ARG B 1 141 ? 5.426 24.625 6.426 1 98.12 141 ARG B N 1
ATOM 2649 C CA . ARG B 1 141 ? 5.918 24.781 7.789 1 98.12 141 ARG B CA 1
ATOM 2650 C C . ARG B 1 141 ? 5.637 23.547 8.617 1 98.12 141 ARG B C 1
ATOM 2652 O O . ARG B 1 141 ? 6.496 23.094 9.375 1 98.12 141 ARG B O 1
ATOM 2659 N N . HIS B 1 142 ? 4.453 23.016 8.461 1 97.81 142 HIS B N 1
ATOM 2660 C CA . HIS B 1 142 ? 4.121 21.766 9.148 1 97.81 142 HIS B CA 1
ATOM 2661 C C . HIS B 1 142 ? 5.047 20.641 8.711 1 97.81 142 HIS B C 1
ATOM 2663 O O . HIS B 1 142 ? 5.5 19.844 9.547 1 97.81 142 HIS B O 1
ATOM 2669 N N . GLU B 1 143 ? 5.312 20.547 7.406 1 98.56 143 GLU B N 1
ATOM 2670 C CA . GLU B 1 143 ? 6.215 19.516 6.887 1 98.56 143 GLU B CA 1
ATOM 2671 C C . GLU B 1 143 ? 7.605 19.641 7.504 1 98.56 143 GLU B C 1
ATOM 2673 O O . GLU B 1 143 ? 8.219 18.641 7.875 1 98.56 143 GLU B O 1
ATOM 2678 N N . GLN B 1 144 ? 8.078 20.891 7.629 1 98.5 144 GLN B N 1
ATOM 2679 C CA . GLN B 1 144 ? 9.391 21.125 8.219 1 98.5 144 GLN B CA 1
ATOM 2680 C C . GLN B 1 144 ? 9.438 20.672 9.672 1 98.5 144 GLN B C 1
ATOM 2682 O O . GLN B 1 144 ? 10.406 20.047 10.102 1 98.5 144 GLN B O 1
ATOM 2687 N N . ARG B 1 145 ? 8.375 20.922 10.367 1 97.75 145 ARG B N 1
ATOM 2688 C CA . ARG B 1 145 ? 8.297 20.484 11.75 1 97.75 145 ARG B CA 1
ATOM 2689 C C . ARG B 1 145 ? 8.305 18.969 11.844 1 97.75 145 ARG B C 1
ATOM 2691 O O . ARG B 1 145 ? 8.992 18.391 12.695 1 97.75 145 ARG B O 1
ATOM 2698 N N . HIS B 1 146 ? 7.547 18.312 11.008 1 98.38 146 HIS B N 1
ATOM 2699 C CA . HIS B 1 146 ? 7.527 16.844 10.969 1 98.38 146 HIS B CA 1
ATOM 2700 C C . HIS B 1 146 ? 8.914 16.281 10.664 1 98.38 146 HIS B C 1
ATOM 2702 O O . HIS B 1 146 ? 9.375 15.367 11.336 1 98.38 146 HIS B O 1
ATOM 2708 N N . ARG B 1 147 ? 9.523 16.859 9.648 1 98.44 147 ARG B N 1
ATOM 2709 C CA . ARG B 1 147 ? 10.844 16.391 9.242 1 98.44 147 ARG B CA 1
ATOM 2710 C C . ARG B 1 147 ? 11.859 16.562 10.367 1 98.44 147 ARG B C 1
ATOM 2712 O O . ARG B 1 147 ? 12.719 15.703 10.57 1 98.44 147 ARG B O 1
ATOM 2719 N N . ASP B 1 148 ? 11.789 17.625 11.117 1 98 148 ASP B N 1
ATOM 2720 C CA . ASP B 1 148 ? 12.711 17.891 12.219 1 98 148 ASP B CA 1
ATOM 2721 C C . ASP B 1 148 ? 12.609 16.797 13.289 1 98 148 ASP B C 1
ATOM 2723 O O . ASP B 1 148 ? 13.617 16.422 13.891 1 98 148 ASP B O 1
ATOM 2727 N N . VAL B 1 149 ? 11.414 16.359 13.5 1 98.06 149 VAL B N 1
ATOM 2728 C CA . VAL B 1 149 ? 11.211 15.273 14.461 1 98.06 149 VAL B CA 1
ATOM 2729 C C . VAL B 1 149 ? 11.914 14.016 13.969 1 98.06 149 VAL B C 1
ATOM 2731 O O . VAL B 1 149 ? 12.578 13.32 14.75 1 98.06 149 VAL B O 1
ATOM 2734 N N . LEU B 1 150 ? 11.859 13.719 12.711 1 98.06 150 LEU B N 1
ATOM 2735 C CA . LEU B 1 150 ? 12.484 12.531 12.148 1 98.06 150 LEU B CA 1
ATOM 2736 C C . LEU B 1 150 ? 14.008 12.656 12.164 1 98.06 150 LEU B C 1
ATOM 2738 O O . LEU B 1 150 ? 14.711 11.672 12.391 1 98.06 150 LEU B O 1
ATOM 2742 N N . LYS B 1 151 ? 14.469 13.844 11.875 1 98.19 151 LYS B N 1
ATOM 2743 C CA . LYS B 1 151 ? 15.906 14.062 11.93 1 98.19 151 LYS B CA 1
ATOM 2744 C C . LYS B 1 151 ? 16.469 13.75 13.312 1 98.19 151 LYS B C 1
ATOM 2746 O O . LYS B 1 151 ? 17.578 13.219 13.438 1 98.19 151 LYS B O 1
ATOM 2751 N N . ARG B 1 152 ? 15.641 14.07 14.242 1 97.69 152 ARG B N 1
ATOM 2752 C CA . ARG B 1 152 ? 16.094 13.93 15.617 1 97.69 152 ARG B CA 1
ATOM 2753 C C . ARG B 1 152 ? 15.938 12.492 16.094 1 97.69 152 ARG B C 1
ATOM 2755 O O . ARG B 1 152 ? 16.828 11.953 16.766 1 97.69 152 ARG B O 1
ATOM 2762 N N . PHE B 1 153 ? 14.812 11.812 15.805 1 98.25 153 PHE B N 1
ATOM 2763 C CA . PHE B 1 153 ? 14.492 10.562 16.484 1 98.25 153 PHE B CA 1
ATOM 2764 C C . PHE B 1 153 ? 14.445 9.406 15.484 1 98.25 153 PHE B C 1
ATOM 2766 O O . PHE B 1 153 ? 14.445 8.242 15.875 1 98.25 153 PHE B O 1
ATOM 2773 N N . GLY B 1 154 ? 14.312 9.703 14.117 1 97.56 154 GLY B N 1
ATOM 2774 C CA . GLY B 1 154 ? 14.227 8.664 13.094 1 97.56 154 GLY B CA 1
ATOM 2775 C C . GLY B 1 154 ? 12.828 8.094 12.945 1 97.56 154 GLY B C 1
ATOM 2776 O O . GLY B 1 154 ? 12.586 7.238 12.094 1 97.56 154 GLY B O 1
ATOM 2777 N N . ARG B 1 155 ? 11.984 8.562 13.812 1 98.12 155 ARG B N 1
ATOM 2778 C CA . ARG B 1 155 ? 10.586 8.133 13.844 1 98.12 155 ARG B CA 1
ATOM 2779 C C . ARG B 1 155 ? 9.711 9.148 14.562 1 98.12 155 ARG B C 1
ATOM 2781 O O . ARG B 1 155 ? 10.219 10.148 15.086 1 98.12 155 ARG B O 1
ATOM 2788 N N . TYR B 1 156 ? 8.422 8.961 14.492 1 98.25 156 TYR B N 1
ATOM 2789 C CA . TYR B 1 156 ? 7.488 9.781 15.266 1 98.25 156 TYR B CA 1
ATOM 2790 C C . TYR B 1 156 ? 7.285 9.195 16.656 1 98.25 156 TYR B C 1
ATOM 2792 O O . TYR B 1 156 ? 6.578 8.203 16.828 1 98.25 156 TYR B O 1
ATOM 2800 N N . PRO B 1 157 ? 7.809 9.797 17.672 1 98.44 157 PRO B N 1
ATOM 2801 C CA . PRO B 1 157 ? 7.707 9.25 19.031 1 98.44 157 PRO B CA 1
ATOM 2802 C C . PRO B 1 157 ? 6.266 9.109 19.5 1 98.44 157 PRO B C 1
ATOM 2804 O O . PRO B 1 157 ? 5.941 8.18 20.25 1 98.44 157 PRO B O 1
ATOM 2807 N N . HIS B 1 158 ? 5.41 10.031 19.078 1 97.12 158 HIS B N 1
ATOM 2808 C CA . HIS B 1 158 ? 4.031 9.992 19.547 1 97.12 158 HIS B CA 1
ATOM 2809 C C . HIS B 1 158 ? 3.311 8.75 19.047 1 97.12 158 HIS B C 1
ATOM 2811 O O . HIS B 1 158 ? 2.227 8.414 19.531 1 97.12 158 HIS B O 1
ATOM 2817 N N . ARG B 1 159 ? 3.873 8.055 18.094 1 97.69 159 ARG B N 1
ATOM 2818 C CA . ARG B 1 159 ? 3.285 6.828 17.562 1 97.69 159 ARG B CA 1
ATOM 2819 C C . ARG B 1 159 ? 3.795 5.609 18.328 1 97.69 159 ARG B C 1
ATOM 2821 O O . ARG B 1 159 ? 3.312 4.496 18.125 1 97.69 159 ARG B O 1
ATOM 2828 N N . ASN B 1 160 ? 4.746 5.82 19.234 1 97.81 160 ASN B N 1
ATOM 2829 C CA . ASN B 1 160 ? 5.355 4.688 19.922 1 97.81 160 ASN B CA 1
ATOM 2830 C C . ASN B 1 160 ? 4.324 3.891 20.703 1 97.81 160 ASN B C 1
ATOM 2832 O O . ASN B 1 160 ? 4.203 2.678 20.531 1 97.81 160 ASN B O 1
ATOM 2836 N N . ALA B 1 161 ? 3.521 4.543 21.469 1 95.94 161 ALA B N 1
ATOM 2837 C CA . ALA B 1 161 ? 2.574 3.867 22.344 1 95.94 161 ALA B CA 1
ATOM 2838 C C . ALA B 1 161 ? 1.548 3.074 21.531 1 95.94 161 ALA B C 1
ATOM 2840 O O . ALA B 1 161 ? 1.42 1.86 21.703 1 95.94 161 ALA B O 1
ATOM 2841 N N . PRO B 1 162 ? 0.894 3.754 20.562 1 95.94 162 PRO B N 1
ATOM 2842 C CA . PRO B 1 162 ? -0.083 2.98 19.797 1 95.94 162 PRO B CA 1
ATOM 2843 C C . PRO B 1 162 ? 0.559 1.854 19 1 95.94 162 PRO B C 1
ATOM 2845 O O . PRO B 1 162 ? -0.081 0.83 18.734 1 95.94 162 PRO B O 1
ATOM 2848 N N . LEU B 1 163 ? 1.826 1.957 18.625 1 96.62 163 LEU B N 1
ATOM 2849 C CA . LEU B 1 163 ? 2.49 0.962 17.797 1 96.62 163 LEU B CA 1
ATOM 2850 C C . LEU B 1 163 ? 3.197 -0.082 18.656 1 96.62 163 LEU B C 1
ATOM 2852 O O . LEU B 1 163 ? 3.766 -1.042 18.125 1 96.62 163 LEU B O 1
ATOM 2856 N N . GLY B 1 164 ? 3.207 0.093 19.969 1 96.38 164 GLY B N 1
ATOM 2857 C CA . GLY B 1 164 ? 3.84 -0.853 20.875 1 96.38 164 GLY B CA 1
ATOM 2858 C C . GLY B 1 164 ? 5.352 -0.754 20.875 1 96.38 164 GLY B C 1
ATOM 2859 O O . GLY B 1 164 ? 6.047 -1.761 21.047 1 96.38 164 GLY B O 1
ATOM 2860 N N . ARG B 1 165 ? 5.836 0.377 20.609 1 97.25 165 ARG B N 1
ATOM 2861 C CA . ARG B 1 165 ? 7.27 0.63 20.641 1 97.25 165 ARG B CA 1
ATOM 2862 C C . ARG B 1 165 ? 7.691 1.268 21.953 1 97.25 165 ARG B C 1
ATOM 2864 O O . ARG B 1 165 ? 6.961 2.082 22.516 1 97.25 165 ARG B O 1
ATOM 2871 N N . ASP B 1 166 ? 8.883 0.908 22.375 1 97.75 166 ASP B N 1
ATOM 2872 C CA . ASP B 1 166 ? 9.445 1.557 23.547 1 97.75 166 ASP B CA 1
ATOM 2873 C C . ASP B 1 166 ? 10.016 2.93 23.203 1 97.75 166 ASP B C 1
ATOM 2875 O O . ASP B 1 166 ? 10.68 3.088 22.172 1 97.75 166 ASP B O 1
ATOM 2879 N N . SER B 1 167 ? 9.742 3.848 24.062 1 98.06 167 SER B N 1
ATOM 2880 C CA . SER B 1 167 ? 10.297 5.184 23.891 1 98.06 167 SER B CA 1
ATOM 2881 C C . SER B 1 167 ? 11.625 5.328 24.625 1 98.06 167 SER B C 1
ATOM 2883 O O . SER B 1 167 ? 11.781 4.828 25.734 1 98.06 167 SER B O 1
ATOM 2885 N N . THR B 1 168 ? 12.516 5.938 24.016 1 98.25 168 THR B N 1
ATOM 2886 C CA . THR B 1 168 ? 13.758 6.289 24.688 1 98.25 168 THR B CA 1
ATOM 2887 C C . THR B 1 168 ? 13.539 7.422 25.688 1 98.25 168 THR B C 1
ATOM 2889 O O . THR B 1 168 ? 12.516 8.109 25.641 1 98.25 168 THR B O 1
ATOM 2892 N N . PRO B 1 169 ? 14.516 7.621 26.547 1 98.19 169 PRO B N 1
ATOM 2893 C CA . PRO B 1 169 ? 14.391 8.758 27.469 1 98.19 169 PRO B CA 1
ATOM 2894 C C . PRO B 1 169 ? 14.266 10.094 26.734 1 98.19 169 PRO B C 1
ATOM 2896 O O . PRO B 1 169 ? 13.469 10.945 27.141 1 98.19 169 PRO B O 1
ATOM 2899 N N . ALA B 1 170 ? 15.008 10.211 25.688 1 98.31 170 ALA B N 1
ATOM 2900 C CA . ALA B 1 170 ? 14.945 11.445 24.906 1 98.31 170 ALA B CA 1
ATOM 2901 C C . ALA B 1 170 ? 13.57 11.633 24.281 1 98.31 170 ALA B C 1
ATOM 2903 O O . ALA B 1 170 ? 13.047 12.75 24.25 1 98.31 170 ALA B O 1
ATOM 2904 N N . GLU B 1 171 ? 12.977 10.578 23.75 1 98.5 171 GLU B N 1
ATOM 2905 C CA . GLU B 1 171 ? 11.641 10.633 23.172 1 98.5 171 GLU B CA 1
ATOM 2906 C C . GLU B 1 171 ? 10.586 10.969 24.219 1 98.5 171 GLU B C 1
ATOM 2908 O O . GLU B 1 171 ? 9.656 11.734 23.953 1 98.5 171 GLU B O 1
ATOM 2913 N N . ARG B 1 172 ? 10.727 10.406 25.406 1 98.06 172 ARG B N 1
ATOM 2914 C CA . ARG B 1 172 ? 9.789 10.695 26.484 1 98.06 172 ARG B CA 1
ATOM 2915 C C . ARG B 1 172 ? 9.836 12.172 26.859 1 98.06 172 ARG B C 1
ATOM 2917 O O . ARG B 1 172 ? 8.797 12.797 27.062 1 98.06 172 ARG B O 1
ATOM 2924 N N . ALA B 1 173 ? 11.062 12.664 26.984 1 97.94 173 ALA B N 1
ATOM 2925 C CA . ALA B 1 173 ? 11.234 14.078 27.297 1 97.94 173 ALA B CA 1
ATOM 2926 C C . ALA B 1 173 ? 10.609 14.961 26.219 1 97.94 173 ALA B C 1
ATOM 2928 O O . ALA B 1 173 ? 9.977 15.977 26.531 1 97.94 173 ALA B O 1
ATOM 2929 N N . PHE B 1 174 ? 10.812 14.594 24.984 1 97.88 174 PHE B N 1
ATOM 2930 C CA . PHE B 1 174 ? 10.242 15.32 23.859 1 97.88 174 PHE B CA 1
ATOM 2931 C C . PHE B 1 174 ? 8.719 15.312 23.938 1 97.88 174 PHE B C 1
ATOM 2933 O O . PHE B 1 174 ? 8.078 16.344 23.719 1 97.88 174 PHE B O 1
ATOM 2940 N N . LEU B 1 175 ? 8.109 14.133 24.234 1 97 175 LEU B N 1
ATOM 2941 C CA . LEU B 1 175 ? 6.664 13.953 24.25 1 97 175 LEU B CA 1
ATOM 2942 C C . LEU B 1 175 ? 6.031 14.797 25.359 1 97 175 LEU B C 1
ATOM 2944 O O . LEU B 1 175 ? 4.828 15.062 25.328 1 97 175 LEU B O 1
ATOM 2948 N N . ASP B 1 176 ? 6.801 15.219 26.344 1 95.12 176 ASP B N 1
ATOM 2949 C CA . ASP B 1 176 ? 6.309 16.031 27.453 1 95.12 176 ASP B CA 1
ATOM 2950 C C . ASP B 1 176 ? 6.227 17.5 27.062 1 95.12 176 ASP B C 1
ATOM 2952 O O . ASP B 1 176 ? 5.66 18.312 27.812 1 95.12 176 ASP B O 1
ATOM 2956 N N . ARG B 1 177 ? 6.703 17.875 25.906 1 94.38 177 ARG B N 1
ATOM 2957 C CA . ARG B 1 177 ? 6.695 19.25 25.453 1 94.38 177 ARG B CA 1
ATOM 2958 C C . ARG B 1 177 ? 5.469 19.547 24.594 1 94.38 177 ARG B C 1
ATOM 2960 O O . ARG B 1 177 ? 4.906 18.625 23.984 1 94.38 177 ARG B O 1
ATOM 2967 N N . PRO B 1 178 ? 5.094 20.781 24.562 1 90.75 178 PRO B N 1
ATOM 2968 C CA . PRO B 1 178 ? 4.004 21.141 23.656 1 90.75 178 PRO B CA 1
ATOM 2969 C C . PRO B 1 178 ? 4.375 20.953 22.188 1 90.75 178 PRO B C 1
ATOM 2971 O O . PRO B 1 178 ? 5.531 21.156 21.797 1 90.75 178 PRO B O 1
ATOM 2974 N N . GLY B 1 179 ? 3.412 20.516 21.391 1 88.62 179 GLY B N 1
ATOM 2975 C CA . GLY B 1 179 ? 3.646 20.375 19.953 1 88.62 179 GLY B CA 1
ATOM 2976 C C . GLY B 1 179 ? 4.426 19.125 19.609 1 88.62 179 GLY B C 1
ATOM 2977 O O . GLY B 1 179 ? 5.09 19.062 18.578 1 88.62 179 GLY B O 1
ATOM 2978 N N . SER B 1 180 ? 4.383 18.125 20.5 1 92.62 180 SER B N 1
ATOM 2979 C CA . SER B 1 180 ? 5.195 16.922 20.328 1 92.62 180 SER B CA 1
ATOM 2980 C C . SER B 1 180 ? 4.414 15.812 19.625 1 92.62 180 SER B C 1
ATOM 2982 O O . SER B 1 180 ? 4.887 14.68 19.531 1 92.62 180 SER B O 1
ATOM 2984 N N . SER B 1 181 ? 3.172 16.125 19.234 1 91.06 181 SER B N 1
ATOM 2985 C CA . SER B 1 181 ? 2.326 15.172 18.531 1 91.06 181 SER B CA 1
ATOM 2986 C C . SER B 1 181 ? 1.579 15.852 17.375 1 91.06 181 SER B C 1
ATOM 2988 O O . SER B 1 181 ? 1.436 17.078 17.359 1 91.06 181 SER B O 1
ATOM 2990 N N . PHE B 1 182 ? 1.397 15.023 16.5 1 88.75 182 PHE B N 1
ATOM 2991 C CA . PHE B 1 182 ? 0.639 15.516 15.352 1 88.75 182 PHE B CA 1
ATOM 2992 C C . PHE B 1 182 ? -0.718 14.828 15.266 1 88.75 182 PHE B C 1
ATOM 2994 O O . PHE B 1 182 ? -0.866 13.68 15.695 1 88.75 182 PHE B O 1
#

Radius of gyration: 20.95 Å; Cα contacts (8 Å, |Δi|>4): 454; chains: 2; bounding box: 50×61×52 Å

Foldseek 3Di:
DVLLALVVQVCVQPPVDDPVPQQDDDLVVLVVLCVRCVVVLVCLLVVNQVVLLVALSSLLSSLCSQQRNLCSPVPPAPSSCVRLVVSVVSLVVCVVVPSLVVDDPVSSLSSLVSLLQDLDLVSLVVSLVSQPDPPNVVVNVSSVVSSVCCVVVSGQLVCQVNVVHDDDPVSVVLCPDPPSHD/DVLLALVVQVCVQPPVDDPVPQQDDDLVVLVVLCVRCVVVLVCLLVVNQVVLLVALSSLLSSLCSQQRNLCSPVPPALSSCVRLVVSVVSLVVCVVVPSLVVDDPVSSLSSLVSLLQDLDLVSLVVSLVSQPDPPNVVVNVSSVVSSVCCVVPSGQLVCQVNVVHDDDPVSVVLCPDPPSHD

InterPro domains:
  IPR010323 Protein of unknown function DUF924 [PF06041] (9-179)
  IPR011990 Tetratricopeptide-like helical domain superfamily [G3DSA:1.25.40.10] (82-182)
  IPR011990 Tetratricopeptide-like helical domain superfamily [SSF48452] (5-178)

Sequence (364 aa):
MEERRPEAVIDFWFGELKPAQWFRKDAGLDGEITRRFEALLTAAGRGELWQWRASARGRLAEVIVLDQFPRHIHRGSKLAFAWDPLALVLAQEAVAHQADRLLDVAWRAFLFMPYMHSESLMIHDEALRLFAQPGLEENLRHEQRHRDVLKRFGRYPHRNAPLGRDSTPAERAFLDRPGSSFMEERRPEAVIDFWFGELKPAQWFRKDAGLDGEITRRFEALLTAAGRGELWQWRASARGRLAEVIVLDQFPRHIHRGSKLAFAWDPLALVLAQEAVAHQADRLLDVAWRAFLFMPYMHSESLMIHDEALRLFAQPGLEENLRHEQRHRDVLKRFGRYPHRNAPLGRDSTPAERAFLDRPGSSF

Secondary structure (DSSP, 8-state):
--TTSHHHHHIIIIIIS-GGGSS---HHHHHHHHHHHHHHHHHHHTTTTGGGGGSHHHHHHHHHHHHTHHHHHTTTSGGGGTTHHHHHHHHHHHHHTTGGGGS-HHHHHHHHHHHHH-S-HHHHHHHHHHH-STT-HHHHHHHHHHHHHHHHHSS-GGGHHHHTPPPPHHHHHHHTSTT---/-GGGSHHHHHIIIIIIS-GGGSS---HHHHHHHHHHHHHHHHHHHTTTTGGGGGSHHHHHHHHHHHHTHHHHHTTTSGGGGTTHHHHHHHHHHHHHTTGGGGS-HHHHHHHHHHHHH-S-HHHHHHHHHHH-STT-HHHHHHHHHHHHHHHHHSS-GGGHHHHTPPPPHHHHHHHTSTT---

O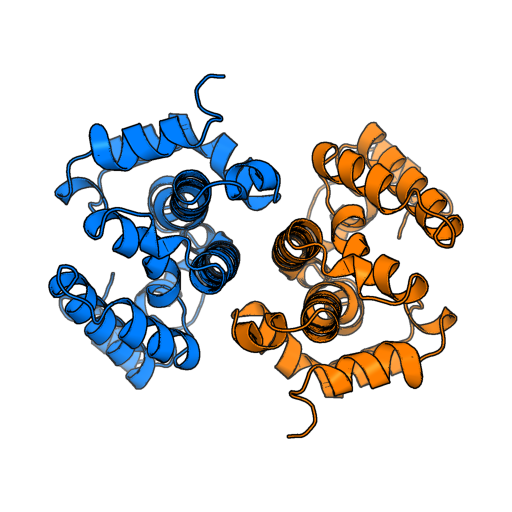rganism: NCBI:txid3151122

Solvent-accessible surface area (backbone atoms only — not comparable to full-atom values): 19808 Å² total; per-residue (Å²): 126,72,71,77,36,44,62,47,49,46,43,43,65,69,60,71,40,54,81,76,56,76,79,50,91,42,72,67,59,22,50,49,49,34,73,71,37,46,69,52,37,55,38,49,61,67,50,69,50,63,76,37,58,80,39,47,65,23,40,40,24,52,27,39,43,37,45,52,44,26,47,42,58,30,57,86,40,48,60,26,55,67,35,39,50,52,20,28,48,51,31,50,51,37,52,75,66,50,29,52,77,76,42,58,67,79,56,34,54,60,41,47,39,38,31,58,70,48,70,40,71,74,46,33,55,51,32,53,58,69,33,64,45,93,84,28,62,70,58,33,53,52,42,52,54,50,46,51,44,32,74,71,66,58,36,64,62,68,49,22,68,45,62,72,44,86,72,50,71,69,45,51,58,46,57,74,40,88,86,43,64,129,125,69,75,76,36,45,60,46,48,46,44,42,65,68,62,71,42,53,81,78,56,77,80,51,92,43,70,67,59,22,49,50,49,34,72,71,37,45,69,53,37,54,37,49,63,66,48,69,51,64,76,37,59,78,37,48,65,21,41,42,25,54,28,39,42,37,45,53,44,26,48,41,57,30,58,85,40,48,60,26,55,67,35,40,52,50,21,27,48,52,31,50,50,38,50,74,68,49,29,52,76,76,43,57,67,80,57,33,55,59,44,46,40,38,32,56,70,46,70,41,70,73,46,32,56,53,31,54,58,69,33,67,43,92,84,28,61,70,58,33,53,53,42,50,54,49,45,52,44,31,74,71,67,58,36,64,62,67,48,22,67,45,63,71,44,86,71,49,72,67,44,51,58,47,57,72,40,88,85,44,64,130

Nearest PDB structures (foldseek):
  2i6h-assembly1_B  TM=9.632E-01  e=1.271E-11  Agrobacterium fabrum str. C58
  8w7s-assembly1_H  TM=4.066E-01  e=4.001E+00  Saccharomyces cerevisiae S288C
  4c8h-assembly1_A  TM=3.360E-01  e=7.413E+00  Saccharomyces cerevisiae
  4c8s-assembly1_B  TM=3.280E-01  e=7.413E+00  Saccharomyces cerevisiae
  2i6h-assembly1_B  TM=9.634E-01  e=8.138E-12  Agrobacterium fabrum str. C58